Protein AF-A0A936Q4T9-F1 (afdb_monomer)

Mean predicted aligned error: 8.65 Å

Sequence (356 aa):
MAFFAVSALLYVNQVIFNAWMVLEHNADPAYLRQFVHSQHYFNLAPQHPPVAWLVAWAGDGEWMAPSFLRVQAVLELPWALTAYLMITALLHPPTARQIAAGPLGAFAAVSHTAVLCVVEVLLWNPWTEQDLALRVVGLVLTLPLLRWIGREPTAEAPPSAVQLVNFFVGLGAASALVLGGNLVALLYNLAWLDEVALILAAATLMLSLCLWVRSRPTPATDSALVTALHHVGARFTLTFAAPALAIRYGMTHSAAVTLAGIAAAVVILSALITGLSDAAAAQPPDRRGAFWVRAVLAVGLAAPAAVFDWLSPLGVPVGELPDAWLLVRLAQTLFAFSLGWGVGGVIRPFAPTPAK

Nearest PDB structures (foldseek):
  8xxv-assembly1_A  TM=1.230E-01  e=2.887E+00  Homo sapiens

Structure (mmCIF, N/CA/C/O backbone):
data_AF-A0A936Q4T9-F1
#
_entry.id   AF-A0A936Q4T9-F1
#
loop_
_atom_site.group_PDB
_atom_site.id
_atom_site.type_symbol
_atom_site.label_atom_id
_atom_site.label_alt_id
_atom_site.label_comp_id
_atom_site.label_asym_id
_atom_site.label_entity_id
_atom_site.label_seq_id
_atom_site.pdbx_PDB_ins_code
_atom_site.Cartn_x
_atom_site.Cartn_y
_atom_site.Cartn_z
_atom_site.occupancy
_atom_site.B_iso_or_equiv
_atom_site.auth_seq_id
_atom_site.auth_comp_id
_atom_site.auth_asym_id
_atom_site.auth_atom_id
_atom_site.pdbx_PDB_model_num
ATOM 1 N N . MET A 1 1 ? -7.876 -10.872 -1.244 1.00 86.19 1 MET A N 1
ATOM 2 C CA . MET A 1 1 ? -7.628 -11.344 -2.625 1.00 86.19 1 MET A CA 1
ATOM 3 C C . MET A 1 1 ? -7.166 -10.223 -3.548 1.00 86.19 1 MET A C 1
ATOM 5 O O . MET A 1 1 ? -6.093 -10.370 -4.111 1.00 86.19 1 MET A O 1
ATOM 9 N N . ALA A 1 2 ? -7.880 -9.093 -3.649 1.00 94.62 2 ALA A N 1
ATOM 10 C CA . ALA A 1 2 ? -7.493 -7.980 -4.534 1.00 94.62 2 ALA A CA 1
ATOM 11 C C . ALA A 1 2 ? -6.032 -7.503 -4.369 1.00 94.62 2 ALA A C 1
ATOM 13 O O . ALA A 1 2 ? -5.316 -7.424 -5.358 1.00 94.62 2 ALA A O 1
ATOM 14 N N . PHE A 1 3 ? -5.560 -7.283 -3.133 1.00 94.69 3 PHE A N 1
ATOM 15 C CA . PHE A 1 3 ? -4.168 -6.883 -2.863 1.00 94.69 3 PHE A CA 1
ATOM 16 C C . PHE A 1 3 ? -3.131 -7.844 -3.469 1.00 94.69 3 PHE A C 1
ATOM 18 O O . PHE A 1 3 ? -2.194 -7.414 -4.138 1.00 94.69 3 PHE A O 1
ATOM 25 N N . PHE A 1 4 ? -3.320 -9.153 -3.282 1.00 96.25 4 PHE A N 1
ATOM 26 C CA . PHE A 1 4 ? -2.422 -10.163 -3.844 1.00 96.25 4 PHE A CA 1
ATOM 27 C C . PHE A 1 4 ? -2.497 -10.220 -5.370 1.00 96.25 4 PHE A C 1
ATOM 29 O O . PHE A 1 4 ? -1.465 -10.372 -6.010 1.00 96.25 4 PHE A O 1
ATOM 36 N N . ALA A 1 5 ? -3.685 -10.043 -5.956 1.00 97.25 5 ALA A N 1
ATOM 37 C CA . ALA A 1 5 ? -3.844 -9.999 -7.407 1.00 97.25 5 ALA A CA 1
ATOM 38 C C . ALA A 1 5 ? -3.087 -8.812 -8.024 1.00 97.25 5 ALA A C 1
ATOM 40 O O . ALA A 1 5 ? -2.324 -8.999 -8.966 1.00 97.25 5 ALA A O 1
ATOM 41 N N . VAL A 1 6 ? -3.225 -7.608 -7.459 1.00 97.19 6 VAL A N 1
ATOM 42 C CA . VAL A 1 6 ? -2.482 -6.432 -7.944 1.00 97.19 6 VAL A CA 1
ATOM 43 C C . VAL A 1 6 ? -0.977 -6.588 -7.695 1.00 97.19 6 VAL A C 1
ATOM 45 O O . VAL A 1 6 ? -0.176 -6.240 -8.556 1.00 97.19 6 VAL A O 1
ATOM 48 N N . SER A 1 7 ? -0.577 -7.180 -6.564 1.00 96.75 7 SER A N 1
ATOM 49 C CA . SER A 1 7 ? 0.837 -7.472 -6.278 1.00 96.75 7 SER A CA 1
ATOM 50 C C . SER A 1 7 ? 1.434 -8.471 -7.277 1.00 96.75 7 SER A C 1
ATOM 52 O O . SER A 1 7 ? 2.572 -8.304 -7.706 1.00 96.75 7 SER A O 1
ATOM 54 N N . ALA A 1 8 ? 0.663 -9.477 -7.699 1.00 97.38 8 ALA A N 1
ATOM 55 C CA . ALA A 1 8 ? 1.071 -10.412 -8.743 1.00 97.38 8 ALA A CA 1
ATOM 56 C C . ALA A 1 8 ? 1.225 -9.713 -10.105 1.00 97.38 8 ALA A C 1
ATOM 58 O O . ALA A 1 8 ? 2.193 -9.979 -10.809 1.00 97.38 8 ALA A O 1
ATOM 59 N N . LEU A 1 9 ? 0.331 -8.780 -10.456 1.00 97.94 9 LEU A N 1
ATOM 60 C CA . LEU A 1 9 ? 0.470 -7.969 -11.674 1.00 97.94 9 LEU A CA 1
ATOM 61 C C . LEU A 1 9 ? 1.729 -7.090 -11.640 1.00 97.94 9 LEU A C 1
ATOM 63 O O . LEU A 1 9 ? 2.447 -7.019 -12.633 1.00 97.94 9 LEU A O 1
ATOM 67 N N . LEU A 1 10 ? 2.033 -6.473 -10.493 1.00 96.88 10 LEU A N 1
ATOM 68 C CA . LEU A 1 10 ? 3.276 -5.720 -10.299 1.00 96.88 10 LEU A CA 1
ATOM 69 C C . LEU A 1 10 ? 4.515 -6.617 -10.434 1.00 96.88 10 LEU A C 1
ATOM 71 O O . LEU A 1 10 ? 5.493 -6.216 -11.057 1.00 96.88 10 LEU A O 1
ATOM 75 N N . TYR A 1 11 ? 4.470 -7.841 -9.905 1.00 97.25 11 TYR A N 1
ATOM 76 C CA . TYR A 1 11 ? 5.554 -8.809 -10.072 1.00 97.25 11 TYR A CA 1
ATOM 77 C C . TYR A 1 11 ? 5.748 -9.226 -11.536 1.00 97.25 11 TYR A C 1
ATOM 79 O O . TYR A 1 11 ? 6.873 -9.242 -12.029 1.00 97.25 11 TYR A O 1
ATOM 87 N N . VAL A 1 12 ? 4.661 -9.507 -12.262 1.00 98.00 12 VAL A N 1
ATOM 88 C CA . VAL A 1 12 ? 4.726 -9.792 -13.705 1.00 98.00 12 VAL A CA 1
ATOM 89 C C . VAL A 1 12 ? 5.341 -8.609 -14.452 1.00 98.00 12 VAL A C 1
ATOM 91 O O . VAL A 1 12 ? 6.232 -8.813 -15.274 1.00 98.00 12 VAL A O 1
ATOM 94 N N . ASN A 1 13 ? 4.945 -7.377 -14.117 1.00 97.75 13 ASN A N 1
ATOM 95 C CA . ASN A 1 13 ? 5.563 -6.183 -14.685 1.00 97.75 13 ASN A CA 1
ATOM 96 C C . ASN A 1 13 ? 7.073 -6.123 -14.413 1.00 97.75 13 ASN A C 1
ATOM 98 O O . ASN A 1 13 ? 7.832 -5.802 -15.318 1.00 97.75 13 ASN A O 1
ATOM 102 N N . GLN A 1 14 ? 7.521 -6.480 -13.204 1.00 96.69 14 GLN A N 1
ATOM 103 C CA . GLN A 1 14 ? 8.949 -6.524 -12.875 1.00 96.69 14 GLN A CA 1
ATOM 104 C C . GLN A 1 14 ? 9.729 -7.527 -13.720 1.00 96.69 14 GLN A C 1
ATOM 106 O O . GLN A 1 14 ? 10.836 -7.220 -14.161 1.00 96.69 14 GLN A O 1
ATOM 111 N N . VAL A 1 15 ? 9.162 -8.708 -13.968 1.00 97.88 15 VAL A N 1
ATOM 112 C CA . VAL A 1 15 ? 9.788 -9.712 -14.839 1.00 97.88 15 VAL A CA 1
ATOM 113 C C . VAL A 1 15 ? 9.903 -9.184 -16.272 1.00 97.88 15 VAL A C 1
ATOM 115 O O . VAL A 1 15 ? 10.975 -9.292 -16.866 1.00 97.88 15 VAL A O 1
ATOM 118 N N . ILE A 1 16 ? 8.839 -8.566 -16.799 1.00 98.06 16 ILE A N 1
ATOM 119 C CA . ILE A 1 16 ? 8.830 -7.966 -18.145 1.00 98.06 16 ILE A CA 1
ATOM 120 C C . ILE A 1 16 ? 9.857 -6.831 -18.241 1.00 98.06 16 ILE A C 1
ATOM 122 O O . ILE A 1 16 ? 10.650 -6.804 -19.176 1.00 98.06 16 ILE A O 1
ATOM 126 N N . PHE A 1 17 ? 9.903 -5.946 -17.246 1.00 97.00 17 PHE A N 1
ATOM 127 C CA . PHE A 1 17 ? 10.862 -4.846 -17.189 1.00 97.00 17 PHE A CA 1
ATOM 128 C C . PHE A 1 17 ? 12.314 -5.330 -17.154 1.00 97.00 17 PHE A C 1
ATOM 130 O O . PHE A 1 17 ? 13.158 -4.814 -17.883 1.00 97.00 17 PHE A O 1
ATOM 137 N N . ASN A 1 18 ? 12.618 -6.346 -16.344 1.00 97.56 18 ASN A N 1
ATOM 138 C CA . ASN A 1 18 ? 13.968 -6.903 -16.292 1.00 97.56 18 ASN A CA 1
ATOM 139 C C . ASN A 1 18 ? 14.358 -7.552 -17.628 1.00 97.56 18 ASN A C 1
ATOM 141 O O . ASN A 1 18 ? 15.490 -7.378 -18.071 1.00 97.56 18 ASN A O 1
ATOM 145 N N . ALA A 1 19 ? 13.432 -8.253 -18.290 1.00 97.75 19 ALA A N 1
ATOM 146 C CA . ALA A 1 19 ? 13.679 -8.827 -19.612 1.00 97.75 19 ALA A CA 1
ATOM 147 C C . ALA A 1 19 ? 13.923 -7.741 -20.672 1.00 97.75 19 ALA A C 1
ATOM 149 O O . ALA A 1 19 ? 14.876 -7.847 -21.441 1.00 97.75 19 ALA A O 1
ATOM 150 N N . TRP A 1 20 ? 13.129 -6.667 -20.660 1.00 96.88 20 TRP A N 1
ATOM 151 C CA . TRP A 1 20 ? 13.331 -5.502 -21.524 1.00 96.88 20 TRP A CA 1
ATOM 152 C C . TRP A 1 20 ? 14.709 -4.866 -21.319 1.00 96.88 20 TRP A C 1
ATOM 154 O O . TRP A 1 20 ? 15.433 -4.643 -22.285 1.00 96.88 20 TRP A O 1
ATOM 164 N N . MET A 1 21 ? 15.121 -4.658 -20.064 1.00 96.25 21 MET A N 1
ATOM 165 C CA . MET A 1 21 ? 16.447 -4.121 -19.748 1.00 96.25 21 MET A CA 1
ATOM 166 C C . MET A 1 21 ? 17.582 -5.018 -20.246 1.00 96.25 21 MET A C 1
ATOM 168 O O . MET A 1 21 ? 18.614 -4.506 -20.674 1.00 96.25 21 MET A O 1
ATOM 172 N N . VAL A 1 22 ? 17.419 -6.344 -20.200 1.00 96.69 22 VAL A N 1
ATOM 173 C CA . VAL A 1 22 ? 18.401 -7.286 -20.760 1.00 96.69 22 VAL A CA 1
ATOM 174 C C . VAL A 1 22 ? 18.500 -7.134 -22.278 1.00 96.69 22 VAL A C 1
ATOM 176 O O . VAL A 1 22 ? 19.613 -7.037 -22.788 1.00 96.69 22 VAL A O 1
ATOM 179 N N . LEU A 1 23 ? 17.364 -7.096 -22.980 1.00 96.00 23 LEU A N 1
ATOM 180 C CA . LEU A 1 23 ? 17.310 -7.065 -24.446 1.00 96.00 23 LEU A CA 1
ATOM 181 C C . LEU A 1 23 ? 17.778 -5.725 -25.032 1.00 96.00 23 LEU A C 1
ATOM 183 O O . LEU A 1 23 ? 18.613 -5.716 -25.929 1.00 96.00 23 LEU A O 1
ATOM 187 N N . GLU A 1 24 ? 17.282 -4.606 -24.502 1.00 95.62 24 GLU A N 1
ATOM 188 C CA . GLU A 1 24 ? 17.510 -3.271 -25.077 1.00 95.62 24 GLU A CA 1
ATOM 189 C C . GLU A 1 24 ? 18.765 -2.590 -24.512 1.00 95.62 24 GLU A C 1
ATOM 191 O O . GLU A 1 24 ? 19.450 -1.818 -25.183 1.00 95.62 24 GLU A O 1
ATOM 196 N N . HIS A 1 25 ? 19.089 -2.875 -23.249 1.00 94.12 25 HIS A N 1
ATOM 197 C CA . HIS A 1 25 ? 20.092 -2.125 -22.493 1.00 94.12 25 HIS A CA 1
ATOM 198 C C . HIS A 1 25 ? 21.200 -3.006 -21.903 1.00 94.12 25 HIS A C 1
ATOM 200 O O . HIS A 1 25 ? 21.981 -2.526 -21.084 1.00 94.12 25 HIS A O 1
ATOM 206 N N . ASN A 1 26 ? 21.304 -4.281 -22.303 1.00 94.31 26 ASN A N 1
ATOM 207 C CA . ASN A 1 26 ? 22.300 -5.236 -21.790 1.00 94.31 26 ASN A CA 1
ATOM 208 C C . ASN A 1 26 ? 22.325 -5.331 -20.250 1.00 94.31 26 ASN A C 1
ATOM 210 O O . ASN A 1 26 ? 23.375 -5.540 -19.644 1.00 94.31 26 ASN A O 1
ATOM 214 N N . ALA A 1 27 ? 21.162 -5.154 -19.616 1.00 93.12 27 ALA A N 1
ATOM 215 C CA . ALA A 1 27 ? 20.983 -5.075 -18.168 1.00 93.12 27 ALA A CA 1
ATOM 216 C C . ALA A 1 27 ? 21.795 -3.958 -17.476 1.00 93.12 27 ALA A C 1
ATOM 218 O O . ALA A 1 27 ? 22.117 -4.082 -16.294 1.00 93.12 27 ALA A O 1
ATOM 219 N N . ASP A 1 28 ? 22.107 -2.859 -18.172 1.00 92.94 28 ASP A N 1
ATOM 220 C CA . ASP A 1 28 ? 22.756 -1.689 -17.577 1.00 92.94 28 ASP A CA 1
ATOM 221 C C . ASP A 1 28 ? 21.725 -0.653 -17.072 1.00 92.94 28 ASP A C 1
ATOM 223 O O . ASP A 1 28 ? 21.091 0.042 -17.872 1.00 92.94 28 ASP A O 1
ATOM 227 N N . PRO A 1 29 ? 21.562 -0.468 -15.744 1.00 90.62 29 PRO A N 1
ATOM 228 C CA . PRO A 1 29 ? 20.640 0.522 -15.193 1.00 90.62 29 PRO A CA 1
ATOM 229 C C . PRO A 1 29 ? 21.159 1.967 -15.300 1.00 90.62 29 PRO A C 1
ATOM 231 O O . PRO A 1 29 ? 20.447 2.894 -14.908 1.00 90.62 29 PRO A O 1
ATOM 234 N N . ALA A 1 30 ? 22.386 2.211 -15.784 1.00 89.44 30 ALA A N 1
ATOM 235 C CA . ALA A 1 30 ? 22.922 3.566 -15.959 1.00 89.44 30 ALA A CA 1
ATOM 236 C C . ALA A 1 30 ? 22.018 4.444 -16.836 1.00 89.44 30 ALA A C 1
ATOM 238 O O . ALA A 1 30 ? 21.808 5.610 -16.503 1.00 89.44 30 ALA A O 1
ATOM 239 N N . TYR A 1 31 ? 21.407 3.866 -17.876 1.00 84.88 31 TYR A N 1
ATOM 240 C CA . TYR A 1 31 ? 20.442 4.562 -18.730 1.00 84.88 31 TYR A CA 1
ATOM 241 C C . TYR A 1 31 ? 19.227 5.098 -17.952 1.00 84.88 31 TYR A C 1
ATOM 243 O O . TYR A 1 31 ? 18.728 6.174 -18.260 1.00 84.88 31 TYR A O 1
ATOM 251 N N . LEU A 1 32 ? 18.757 4.397 -16.918 1.00 85.94 32 LEU A N 1
ATOM 252 C CA . LEU A 1 32 ? 17.571 4.804 -16.152 1.00 85.94 32 LEU A CA 1
ATOM 253 C C . LEU A 1 32 ? 17.898 5.767 -15.010 1.00 85.94 32 LEU A C 1
ATOM 255 O O . LEU A 1 32 ? 17.089 6.627 -14.658 1.00 85.94 32 LEU A O 1
ATOM 259 N N . ARG A 1 33 ? 19.110 5.666 -14.454 1.00 84.00 33 ARG A N 1
ATOM 260 C CA . ARG A 1 33 ? 19.585 6.531 -13.360 1.00 84.00 33 ARG A CA 1
ATOM 261 C C . ARG A 1 33 ? 19.693 8.009 -13.745 1.00 84.00 33 ARG A C 1
ATOM 263 O O . ARG A 1 33 ? 19.744 8.858 -12.861 1.00 84.00 33 ARG A O 1
ATOM 270 N N . GLN A 1 34 ? 19.676 8.333 -15.038 1.00 84.94 34 GLN A N 1
ATOM 271 C CA . GLN A 1 34 ? 19.586 9.722 -15.496 1.00 84.94 34 GLN A CA 1
ATOM 272 C C . GLN A 1 34 ? 18.206 10.356 -15.238 1.00 84.94 34 GLN A C 1
ATOM 274 O O . GLN A 1 34 ? 18.113 11.577 -15.183 1.00 84.94 34 GLN A O 1
ATOM 279 N N . PHE A 1 35 ? 17.154 9.542 -15.067 1.00 81.50 35 PHE A N 1
ATOM 280 C CA . PHE A 1 35 ? 15.780 10.003 -14.828 1.00 81.50 35 PHE A CA 1
ATOM 281 C C . PHE A 1 35 ? 15.369 9.913 -13.356 1.00 81.50 35 PHE A C 1
ATOM 283 O O . PHE A 1 35 ? 14.539 10.690 -12.897 1.00 81.50 35 PHE A O 1
ATOM 290 N N . VAL A 1 36 ? 15.956 8.980 -12.599 1.00 78.44 36 VAL A N 1
ATOM 291 C CA . VAL A 1 36 ? 15.688 8.810 -11.165 1.00 78.44 36 VAL A CA 1
ATOM 292 C C . VAL A 1 36 ? 17.006 8.915 -10.405 1.00 78.44 36 VAL A C 1
ATOM 294 O O . VAL A 1 36 ? 17.802 7.978 -10.387 1.00 78.44 36 VAL A O 1
ATOM 297 N N . HIS A 1 37 ? 17.238 10.055 -9.750 1.00 68.69 37 HIS A N 1
ATOM 298 C CA . HIS A 1 37 ? 18.500 10.393 -9.071 1.00 68.69 37 HIS A CA 1
ATOM 299 C C . HIS A 1 37 ? 18.772 9.619 -7.761 1.00 68.69 37 HIS A C 1
ATOM 301 O O . HIS A 1 37 ? 19.534 10.080 -6.913 1.00 68.69 37 HIS A O 1
ATOM 307 N N . SER A 1 38 ? 18.173 8.442 -7.569 1.00 73.44 38 SER A N 1
ATOM 308 C CA . SER A 1 38 ? 18.355 7.621 -6.369 1.00 73.44 38 SER A CA 1
ATOM 309 C C . SER A 1 38 ? 19.184 6.376 -6.666 1.00 73.44 38 SER A C 1
ATOM 311 O O . SER A 1 38 ? 18.919 5.638 -7.612 1.00 73.44 38 SER A O 1
ATOM 313 N N . GLN A 1 39 ? 20.169 6.105 -5.807 1.00 73.75 39 GLN A N 1
ATOM 314 C CA . GLN A 1 39 ? 21.011 4.907 -5.891 1.00 73.75 39 GLN A CA 1
ATOM 315 C C . GLN A 1 39 ? 20.266 3.617 -5.510 1.00 73.75 39 GLN A C 1
ATOM 317 O O . GLN A 1 39 ? 20.805 2.527 -5.675 1.00 73.75 39 GLN A O 1
ATOM 322 N N . HIS A 1 40 ? 19.040 3.731 -4.995 1.00 81.06 40 HIS A N 1
ATOM 323 C CA . HIS A 1 40 ? 18.256 2.607 -4.480 1.00 81.06 40 HIS A CA 1
ATOM 324 C C . HIS A 1 40 ? 17.223 2.060 -5.473 1.00 81.06 40 HIS A C 1
ATOM 326 O O . HIS A 1 40 ? 16.394 1.243 -5.080 1.00 81.06 40 HIS A O 1
ATOM 332 N N . TYR A 1 41 ? 17.241 2.518 -6.725 1.00 84.38 41 TYR A N 1
ATOM 333 C CA . TYR A 1 41 ? 16.361 2.033 -7.788 1.00 84.38 41 TYR A CA 1
ATOM 334 C C . TYR A 1 41 ? 17.122 1.118 -8.752 1.00 84.38 41 TYR A C 1
ATOM 336 O O . TYR A 1 41 ? 18.330 1.272 -8.944 1.00 84.38 41 TYR A O 1
ATOM 344 N N . PHE A 1 42 ? 16.384 0.232 -9.422 1.00 91.44 42 PHE A N 1
ATOM 345 C CA . PHE A 1 42 ? 16.867 -0.578 -10.547 1.00 91.44 42 PHE A CA 1
ATOM 346 C C . PHE A 1 42 ? 17.945 -1.614 -10.198 1.00 91.44 42 PHE A C 1
ATOM 348 O O . PHE A 1 42 ? 18.900 -1.804 -10.953 1.00 91.44 42 PHE A O 1
ATOM 355 N N . ASN A 1 43 ? 17.796 -2.329 -9.081 1.00 93.12 43 ASN A N 1
ATOM 356 C CA . ASN A 1 43 ? 18.585 -3.534 -8.821 1.00 93.12 43 ASN A CA 1
ATOM 357 C C . ASN A 1 43 ? 18.041 -4.714 -9.651 1.00 93.12 43 ASN A C 1
ATOM 359 O O . ASN A 1 43 ? 17.137 -5.439 -9.219 1.00 93.12 43 ASN A O 1
ATOM 363 N N . LEU A 1 44 ? 18.561 -4.852 -10.872 1.00 95.56 44 LEU A N 1
ATOM 364 C CA . LEU A 1 44 ? 18.102 -5.815 -11.875 1.00 95.56 44 LEU A CA 1
ATOM 365 C C . LEU A 1 44 ? 18.523 -7.254 -11.545 1.00 95.56 44 LEU A C 1
ATOM 367 O O . LEU A 1 44 ? 19.619 -7.493 -11.045 1.00 95.56 44 LEU A O 1
ATOM 371 N N . ALA A 1 45 ? 17.685 -8.223 -11.914 1.00 96.56 45 ALA A N 1
ATOM 372 C CA . ALA A 1 45 ? 17.924 -9.657 -11.749 1.00 96.56 45 ALA A CA 1
ATOM 373 C C . ALA A 1 45 ? 17.915 -10.390 -13.106 1.00 96.56 45 ALA A C 1
ATOM 375 O O . ALA A 1 45 ? 17.000 -11.171 -13.384 1.00 96.56 45 ALA A O 1
ATOM 376 N N . PRO A 1 46 ? 18.919 -10.172 -13.976 1.00 95.44 46 PRO A N 1
ATOM 377 C CA . PRO A 1 46 ? 18.913 -10.706 -15.343 1.00 95.44 46 PRO A CA 1
ATOM 378 C C . PRO A 1 46 ? 18.923 -12.242 -15.398 1.00 95.44 46 PRO A C 1
ATOM 380 O O . PRO A 1 46 ? 18.441 -12.833 -16.358 1.00 95.44 46 PRO A O 1
ATOM 383 N N . GLN A 1 47 ? 19.450 -12.895 -14.359 1.00 96.00 47 GLN A N 1
ATOM 384 C CA . GLN A 1 47 ? 19.532 -14.357 -14.261 1.00 96.00 47 GLN A CA 1
ATOM 385 C C . GLN A 1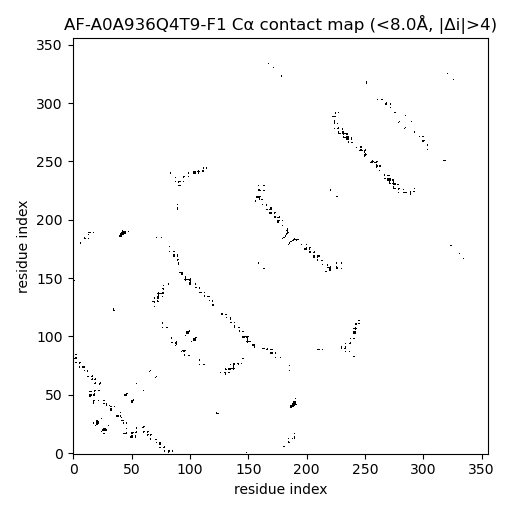 47 ? 18.314 -14.989 -13.568 1.00 96.00 47 GLN A C 1
ATOM 387 O O . GLN A 1 47 ? 18.243 -16.211 -13.448 1.00 96.00 47 GLN A O 1
ATOM 392 N N . HIS A 1 48 ? 17.352 -14.185 -13.101 1.00 96.81 48 HIS A N 1
ATOM 393 C CA . HIS A 1 48 ? 16.166 -14.699 -12.423 1.00 96.81 48 HIS A CA 1
ATOM 394 C C . HIS A 1 48 ? 15.361 -15.597 -13.390 1.00 96.81 48 HIS A C 1
ATOM 396 O O . HIS A 1 48 ? 15.105 -15.168 -14.518 1.00 96.81 48 HIS A O 1
ATOM 402 N N . PRO A 1 49 ? 14.928 -16.822 -13.018 1.00 97.12 49 PRO A N 1
ATOM 403 C CA . PRO A 1 49 ? 14.501 -17.810 -14.017 1.00 97.12 49 PRO A CA 1
ATOM 404 C C . PRO A 1 49 ? 13.329 -17.366 -14.922 1.00 97.12 49 PRO A C 1
ATOM 406 O O . PRO A 1 49 ? 13.444 -17.512 -16.138 1.00 97.12 49 PRO A O 1
ATOM 409 N N . PRO A 1 50 ? 12.248 -16.743 -14.403 1.00 97.69 50 PRO A N 1
ATOM 410 C CA . PRO A 1 50 ? 11.240 -16.076 -15.233 1.00 97.69 50 PRO A CA 1
ATOM 411 C C . PRO A 1 50 ? 11.766 -15.018 -16.212 1.00 97.69 50 PRO A C 1
ATOM 413 O O . PRO A 1 50 ? 11.232 -14.908 -17.311 1.00 97.69 50 PRO A O 1
ATOM 416 N N . VAL A 1 51 ? 12.794 -14.249 -15.837 1.00 97.81 51 VAL A N 1
ATOM 417 C CA . VAL A 1 51 ? 13.403 -13.228 -16.706 1.00 97.81 51 VAL A CA 1
ATOM 418 C C . VAL A 1 51 ? 14.163 -13.913 -17.833 1.00 97.81 51 VAL A C 1
ATOM 420 O O . VAL A 1 51 ? 13.898 -13.634 -18.997 1.00 97.81 51 VAL A O 1
ATOM 423 N N . ALA A 1 52 ? 15.039 -14.865 -17.503 1.00 97.31 52 ALA A N 1
ATOM 424 C CA . ALA A 1 52 ? 15.811 -15.621 -18.488 1.00 97.31 52 ALA A CA 1
ATOM 425 C C . ALA A 1 52 ? 14.909 -16.378 -19.481 1.00 97.31 52 ALA A C 1
ATOM 427 O O . ALA A 1 52 ? 15.165 -16.372 -20.685 1.00 97.31 52 ALA A O 1
ATOM 428 N N . TRP A 1 53 ? 13.824 -16.985 -18.988 1.00 97.56 53 TRP A N 1
ATOM 429 C CA . TRP A 1 53 ? 12.814 -17.627 -19.830 1.00 97.56 53 TRP A CA 1
ATOM 430 C C . TRP A 1 53 ? 12.150 -16.635 -20.791 1.00 97.56 53 TRP A C 1
ATOM 432 O O . TRP A 1 53 ? 12.030 -16.920 -21.981 1.00 97.56 53 TRP A O 1
ATOM 442 N N . LEU A 1 54 ? 11.746 -15.464 -20.289 1.00 97.56 54 LEU A N 1
ATOM 443 C CA . LEU A 1 54 ? 11.076 -14.452 -21.096 1.00 97.56 54 LEU A CA 1
ATOM 444 C C . LEU A 1 54 ? 12.017 -13.858 -22.155 1.00 97.56 54 LEU A C 1
ATOM 446 O O . LEU A 1 54 ? 11.617 -13.741 -23.309 1.00 97.56 54 LEU A O 1
ATOM 450 N N . VAL A 1 55 ? 13.272 -13.565 -21.798 1.00 97.38 55 VAL A N 1
ATOM 451 C CA . VAL A 1 55 ? 14.320 -13.100 -22.728 1.00 97.38 55 VAL A CA 1
ATOM 452 C C . VAL A 1 55 ? 14.518 -14.087 -23.880 1.00 97.38 55 VAL A C 1
ATOM 454 O O . VAL A 1 55 ? 14.590 -13.674 -25.033 1.00 97.38 55 VAL A O 1
ATOM 457 N N . ALA A 1 56 ? 14.542 -15.394 -23.597 1.00 96.75 56 ALA A N 1
ATOM 458 C CA . ALA A 1 56 ? 14.707 -16.422 -24.627 1.00 96.75 56 ALA A CA 1
ATOM 459 C C . ALA A 1 56 ? 13.522 -16.514 -25.610 1.00 96.75 56 ALA A C 1
ATOM 461 O O . ALA A 1 56 ? 13.676 -17.040 -26.711 1.00 96.75 56 ALA A O 1
ATOM 462 N N . TRP A 1 57 ? 12.341 -16.033 -25.217 1.00 96.06 57 TRP A N 1
ATOM 463 C CA . TRP A 1 57 ? 11.111 -16.119 -26.007 1.00 96.06 57 TRP A CA 1
ATOM 464 C C . TRP A 1 57 ? 10.754 -14.816 -26.739 1.00 96.06 57 TRP A C 1
ATOM 466 O O . TRP A 1 57 ? 10.120 -14.848 -27.790 1.00 96.06 57 TRP A O 1
ATOM 476 N N . ALA A 1 58 ? 11.144 -13.670 -26.186 1.00 92.81 58 ALA A N 1
ATOM 477 C CA . ALA A 1 58 ? 10.560 -12.365 -26.485 1.00 92.81 58 ALA A CA 1
ATOM 478 C C . ALA A 1 58 ? 10.936 -11.709 -27.821 1.00 92.81 58 ALA A C 1
ATOM 480 O O . ALA A 1 58 ? 10.317 -10.702 -28.173 1.00 92.81 58 ALA A O 1
ATOM 481 N N . GLY A 1 59 ? 11.913 -12.250 -28.554 1.00 90.94 59 GLY A N 1
ATOM 482 C CA . GLY A 1 59 ? 12.384 -11.655 -29.806 1.00 90.94 59 GLY A CA 1
ATOM 483 C C . GLY A 1 59 ? 13.119 -10.331 -29.578 1.00 90.94 59 GLY A C 1
ATOM 484 O O . GLY A 1 59 ? 14.110 -10.306 -28.854 1.00 90.94 59 GLY A O 1
ATOM 485 N N . ASP A 1 60 ? 12.645 -9.255 -30.214 1.00 88.56 60 ASP A N 1
ATOM 486 C CA . ASP A 1 60 ? 13.230 -7.903 -30.149 1.00 88.56 60 ASP A CA 1
ATOM 487 C C . ASP A 1 60 ? 12.875 -7.125 -28.868 1.00 88.56 60 ASP A C 1
ATOM 489 O O . ASP A 1 60 ? 13.572 -6.187 -28.503 1.00 88.56 60 ASP A O 1
ATOM 493 N N . GLY A 1 61 ? 11.820 -7.523 -28.151 1.00 88.50 61 GLY A N 1
ATOM 494 C CA . GLY A 1 61 ? 11.458 -6.952 -26.853 1.00 88.50 61 GLY A CA 1
ATOM 495 C C . GLY A 1 61 ? 10.871 -5.535 -26.884 1.00 88.50 61 GLY A C 1
ATOM 496 O O . GLY A 1 61 ? 10.554 -5.013 -25.814 1.00 88.50 61 GLY A O 1
ATOM 497 N N . GLU A 1 62 ? 10.647 -4.915 -28.050 1.00 90.38 62 GLU A N 1
ATOM 498 C CA . GLU A 1 62 ? 10.154 -3.524 -28.134 1.00 90.38 62 GLU A CA 1
ATOM 499 C C . GLU A 1 62 ? 8.798 -3.338 -27.431 1.00 90.38 62 GLU A C 1
ATOM 501 O O . GLU A 1 62 ? 8.551 -2.346 -26.738 1.00 90.38 62 GLU A O 1
ATOM 506 N N . TRP A 1 63 ? 7.921 -4.341 -27.539 1.00 93.62 63 TRP A N 1
ATOM 507 C CA . TRP A 1 63 ? 6.599 -4.349 -26.906 1.00 93.62 63 TRP A CA 1
ATOM 508 C C . TRP A 1 63 ? 6.653 -4.302 -25.371 1.00 93.62 63 TRP A C 1
ATOM 510 O O . TRP A 1 63 ? 5.644 -3.998 -24.732 1.00 93.62 63 TRP A O 1
ATOM 520 N N . MET A 1 64 ? 7.810 -4.592 -24.769 1.00 96.00 64 MET A N 1
ATOM 521 C CA . MET A 1 64 ? 8.009 -4.580 -23.323 1.00 96.00 64 MET A CA 1
ATOM 522 C C . MET A 1 64 ? 8.348 -3.200 -22.767 1.00 96.00 64 MET A C 1
ATOM 524 O O . MET A 1 64 ? 8.229 -3.011 -21.558 1.00 96.00 64 MET A O 1
ATOM 528 N N . ALA A 1 65 ? 8.725 -2.226 -23.600 1.00 92.56 65 ALA A N 1
ATOM 529 C CA . ALA A 1 65 ? 9.111 -0.887 -23.149 1.00 92.56 65 ALA A CA 1
ATOM 530 C C . ALA A 1 65 ? 8.085 -0.210 -22.206 1.00 92.56 65 ALA A C 1
ATOM 532 O O . ALA A 1 65 ? 8.496 0.457 -21.258 1.00 92.56 65 ALA A O 1
ATOM 533 N N . PRO A 1 66 ? 6.752 -0.387 -22.361 1.00 94.31 66 PRO A N 1
ATOM 534 C CA . PRO A 1 66 ? 5.778 0.140 -21.402 1.00 94.31 66 PRO A CA 1
ATOM 535 C C . PRO A 1 66 ? 5.852 -0.447 -19.985 1.00 94.31 66 PRO A C 1
ATOM 537 O O . PRO A 1 66 ? 5.226 0.091 -19.076 1.00 94.31 66 PRO A O 1
ATOM 540 N N . SER A 1 67 ? 6.588 -1.533 -19.757 1.00 93.81 67 SER A N 1
ATOM 541 C CA . SER A 1 67 ? 6.786 -2.064 -18.403 1.00 93.81 67 SER A CA 1
ATOM 542 C C . SER A 1 67 ? 7.591 -1.122 -17.503 1.00 93.81 67 SER A C 1
ATOM 544 O O . SER A 1 67 ? 7.445 -1.170 -16.279 1.00 93.81 67 SER A O 1
ATOM 546 N N . PHE A 1 68 ? 8.390 -0.231 -18.099 1.00 91.56 68 PHE A N 1
ATOM 547 C CA . PHE A 1 68 ? 9.088 0.824 -17.384 1.00 91.56 68 PHE A CA 1
ATOM 548 C C . PHE A 1 68 ? 8.164 2.025 -17.141 1.00 91.56 68 PHE A C 1
ATOM 550 O O . PHE A 1 68 ? 7.671 2.636 -18.087 1.00 91.56 68 PHE A O 1
ATOM 557 N N . LEU A 1 69 ? 7.943 2.344 -15.862 1.00 87.75 69 LEU A N 1
ATOM 558 C CA . LEU A 1 69 ? 7.128 3.437 -15.298 1.00 87.75 69 LEU A CA 1
ATOM 559 C C . LEU A 1 69 ? 5.628 3.401 -15.633 1.00 87.75 69 LEU A C 1
ATOM 561 O O . LEU A 1 69 ? 4.810 3.514 -14.721 1.00 87.75 69 LEU A O 1
ATOM 565 N N . ARG A 1 70 ? 5.241 3.116 -16.877 1.00 92.19 70 ARG A N 1
ATOM 566 C CA . ARG A 1 70 ? 3.859 3.243 -17.363 1.00 92.19 70 ARG A CA 1
ATOM 567 C C . ARG A 1 70 ? 2.896 2.242 -16.729 1.00 92.19 70 ARG A C 1
ATOM 569 O O . ARG A 1 70 ? 1.860 2.622 -16.185 1.00 92.19 70 ARG A O 1
ATOM 576 N N . VAL A 1 71 ? 3.217 0.945 -16.756 1.00 94.06 71 VAL A N 1
ATOM 577 C CA . VAL A 1 71 ? 2.364 -0.078 -16.112 1.00 94.06 71 VAL A CA 1
ATOM 578 C C . VAL A 1 71 ? 2.284 0.153 -14.600 1.00 94.06 71 VAL A C 1
ATOM 580 O O . VAL A 1 71 ? 1.211 0.028 -14.005 1.00 94.06 71 VAL A O 1
ATOM 583 N N . GLN A 1 72 ? 3.393 0.550 -13.972 1.00 92.44 72 GLN A N 1
ATOM 584 C CA . GLN A 1 72 ? 3.405 0.889 -12.552 1.00 92.44 72 GLN A CA 1
ATOM 585 C C . GLN A 1 72 ? 2.523 2.106 -12.243 1.00 92.44 72 GLN A C 1
ATOM 587 O O . GLN A 1 72 ? 1.773 2.054 -11.269 1.00 92.44 72 GLN A O 1
ATOM 592 N N . ALA A 1 73 ? 2.532 3.145 -13.082 1.00 92.94 73 ALA A N 1
ATOM 593 C CA . ALA A 1 73 ? 1.695 4.334 -12.921 1.00 92.94 73 ALA A CA 1
ATOM 594 C C . ALA A 1 73 ? 0.192 3.992 -12.864 1.00 92.94 73 ALA A C 1
ATOM 596 O O . ALA A 1 73 ? -0.561 4.623 -12.119 1.00 92.94 73 ALA A O 1
ATOM 597 N N . VAL A 1 74 ? -0.240 2.946 -13.583 1.00 96.88 74 VAL A N 1
ATOM 598 C CA . VAL A 1 74 ? -1.617 2.422 -13.523 1.00 96.88 74 VAL A CA 1
ATOM 599 C C . VAL A 1 74 ? -1.868 1.597 -12.255 1.00 96.88 74 VAL A C 1
ATOM 601 O O . VAL A 1 74 ? -2.934 1.709 -11.645 1.00 96.88 74 VAL A O 1
ATOM 604 N N . LEU A 1 75 ? -0.920 0.737 -11.867 1.00 97.31 75 LEU A N 1
ATOM 605 C CA . LEU A 1 75 ? -1.111 -0.278 -10.821 1.00 97.31 75 LEU A CA 1
ATOM 606 C C . LEU A 1 75 ? -0.813 0.205 -9.393 1.00 97.31 75 LEU A C 1
ATOM 608 O O . LEU A 1 75 ? -1.287 -0.406 -8.433 1.00 97.31 75 LEU A O 1
ATOM 612 N N . GLU A 1 76 ? -0.068 1.294 -9.227 1.00 95.31 76 GLU A N 1
ATOM 613 C CA . GLU A 1 76 ? 0.346 1.803 -7.916 1.00 95.31 76 GLU A CA 1
ATOM 614 C C . GLU A 1 76 ? -0.849 2.211 -7.040 1.00 95.31 76 GLU A C 1
ATOM 616 O O . GLU A 1 76 ? -0.933 1.826 -5.871 1.00 95.31 76 GLU A O 1
ATOM 621 N N . LEU A 1 77 ? -1.821 2.930 -7.611 1.00 96.00 77 LEU A N 1
ATOM 622 C CA . LEU A 1 77 ? -3.027 3.350 -6.896 1.00 96.00 77 LEU A CA 1
ATOM 623 C C . LEU A 1 77 ? -3.894 2.169 -6.412 1.00 96.00 77 LEU A C 1
ATOM 625 O O . LEU A 1 77 ? -4.198 2.121 -5.212 1.00 96.00 77 LEU A O 1
ATOM 629 N N . PRO A 1 78 ? -4.309 1.210 -7.270 1.00 97.75 78 PRO A N 1
ATOM 630 C CA . PRO A 1 78 ? -5.095 0.075 -6.801 1.00 97.75 78 PRO A CA 1
ATOM 631 C C . PRO A 1 78 ? -4.304 -0.786 -5.813 1.00 97.75 78 PRO A C 1
ATOM 633 O O . PRO A 1 78 ? -4.895 -1.315 -4.871 1.00 97.75 78 PRO A O 1
ATOM 636 N N . TRP A 1 79 ? -2.980 -0.892 -5.953 1.00 97.00 79 TRP A N 1
ATOM 637 C CA . TRP A 1 79 ? -2.146 -1.598 -4.983 1.00 97.00 79 TRP A CA 1
ATOM 638 C C . TRP A 1 79 ? -2.186 -0.929 -3.603 1.00 97.00 79 TRP A C 1
ATOM 640 O O . TRP A 1 79 ? -2.519 -1.582 -2.612 1.00 97.00 79 TRP A O 1
ATOM 650 N N . ALA A 1 80 ? -1.950 0.385 -3.541 1.00 95.69 80 ALA A N 1
ATOM 651 C CA . ALA A 1 80 ? -1.949 1.141 -2.292 1.00 95.69 80 ALA A CA 1
ATOM 652 C C . ALA A 1 80 ? -3.312 1.094 -1.580 1.00 95.69 80 ALA A C 1
ATOM 654 O O . ALA A 1 80 ? -3.387 0.797 -0.385 1.00 95.69 80 ALA A O 1
ATOM 655 N N . LEU A 1 81 ? -4.412 1.322 -2.307 1.00 96.12 81 LEU A N 1
ATOM 656 C CA . LEU A 1 81 ? -5.747 1.327 -1.701 1.00 96.12 81 LEU A CA 1
ATOM 657 C C . LEU A 1 81 ? -6.224 -0.073 -1.307 1.00 96.12 81 LEU A C 1
ATOM 659 O O . LEU A 1 81 ? -6.873 -0.226 -0.272 1.00 96.12 81 LEU A O 1
ATOM 663 N N . THR A 1 82 ? -5.889 -1.117 -2.068 1.00 97.38 82 THR A N 1
ATOM 664 C CA . THR A 1 82 ? -6.232 -2.490 -1.659 1.00 97.38 82 THR A CA 1
ATOM 665 C C . THR A 1 82 ? -5.419 -2.952 -0.451 1.00 97.38 82 THR A C 1
ATOM 667 O O . THR A 1 82 ? -5.972 -3.651 0.400 1.00 97.38 82 THR A O 1
ATOM 670 N N . ALA A 1 83 ? -4.160 -2.520 -0.313 1.00 95.00 83 ALA A N 1
ATOM 671 C CA . ALA A 1 83 ? -3.370 -2.729 0.901 1.00 95.00 83 ALA A CA 1
ATOM 672 C C . ALA A 1 83 ? -4.008 -2.031 2.112 1.00 95.00 83 ALA A C 1
ATOM 674 O O . ALA A 1 83 ? -4.197 -2.643 3.167 1.00 95.00 83 ALA A O 1
ATOM 675 N N . TYR A 1 84 ? -4.418 -0.773 1.937 1.00 95.19 84 TYR A N 1
ATOM 676 C CA . TYR A 1 84 ? -5.093 0.009 2.969 1.00 95.19 84 TYR A CA 1
ATOM 677 C C . TYR A 1 84 ? -6.399 -0.642 3.440 1.00 95.19 84 TYR A C 1
ATOM 679 O O . TYR A 1 84 ? -6.640 -0.807 4.640 1.00 95.19 84 TYR A O 1
ATOM 687 N N . LEU A 1 85 ? -7.243 -1.058 2.492 1.00 96.25 85 LEU A N 1
ATOM 688 C CA . LEU A 1 85 ? -8.503 -1.738 2.784 1.00 96.25 85 LEU A CA 1
ATOM 689 C C . LEU A 1 85 ? -8.286 -3.092 3.455 1.00 96.25 85 LEU A C 1
ATOM 691 O O . LEU A 1 85 ? -9.051 -3.449 4.345 1.00 96.25 85 LEU A O 1
ATOM 695 N N . MET A 1 86 ? -7.247 -3.834 3.069 1.00 95.56 86 MET A N 1
ATOM 696 C CA . MET A 1 86 ? -6.886 -5.096 3.713 1.00 95.56 86 MET A CA 1
ATOM 697 C C . MET A 1 86 ? -6.539 -4.888 5.191 1.00 95.56 86 MET A C 1
ATOM 699 O O . MET A 1 86 ? -7.086 -5.590 6.040 1.00 95.56 86 MET A O 1
ATOM 703 N N . ILE A 1 87 ? -5.693 -3.900 5.505 1.00 93.12 87 ILE A N 1
ATOM 704 C CA . ILE A 1 87 ? -5.336 -3.544 6.888 1.00 93.12 87 ILE A CA 1
ATOM 705 C C . ILE A 1 87 ? -6.575 -3.093 7.664 1.00 93.12 87 ILE A C 1
ATOM 707 O O . ILE A 1 87 ? -6.833 -3.571 8.767 1.00 93.12 87 ILE A O 1
ATOM 711 N N . THR A 1 88 ? -7.387 -2.223 7.065 1.00 94.81 88 THR A N 1
ATOM 712 C CA . THR A 1 88 ? -8.621 -1.740 7.691 1.00 94.81 88 THR A CA 1
ATOM 713 C C . THR A 1 88 ? -9.590 -2.889 7.960 1.00 94.81 88 THR A C 1
ATOM 715 O O . THR A 1 88 ? -10.200 -2.943 9.020 1.00 94.81 88 THR A O 1
ATOM 718 N N . ALA A 1 89 ? -9.706 -3.853 7.043 1.00 94.31 89 ALA A N 1
ATOM 719 C CA . ALA A 1 89 ? -10.589 -4.999 7.201 1.00 94.31 89 ALA A CA 1
ATOM 720 C C . ALA A 1 89 ? -10.095 -5.987 8.267 1.00 94.31 89 ALA A C 1
ATOM 722 O O . ALA A 1 89 ? -10.909 -6.726 8.818 1.00 94.31 89 ALA A O 1
ATOM 723 N N . LEU A 1 90 ? -8.789 -6.053 8.551 1.00 92.50 90 LEU A N 1
ATOM 724 C CA . LEU A 1 90 ? -8.275 -6.846 9.673 1.00 92.50 90 LEU A CA 1
ATOM 725 C C . LEU A 1 90 ? -8.755 -6.294 11.017 1.00 92.50 90 LEU A C 1
ATOM 727 O O . LEU A 1 90 ? -9.031 -7.083 11.912 1.00 92.50 90 LEU A O 1
ATOM 731 N N . LEU A 1 91 ? -8.869 -4.968 11.136 1.00 93.62 91 LEU A N 1
ATOM 732 C CA . LEU A 1 91 ? -9.369 -4.311 12.340 1.00 93.62 91 LEU A CA 1
ATOM 733 C C . LEU A 1 91 ? -10.896 -4.282 12.390 1.00 93.62 91 LEU A C 1
ATOM 735 O O . LEU A 1 91 ? -11.498 -4.759 13.343 1.00 93.62 91 LEU A O 1
ATOM 739 N N . HIS A 1 92 ? -11.508 -3.683 11.368 1.00 94.31 92 HIS A N 1
ATOM 740 C CA . HIS A 1 92 ? -12.928 -3.369 11.329 1.00 94.31 92 HIS A CA 1
ATOM 741 C C . HIS A 1 92 ? -13.483 -3.504 9.896 1.00 94.31 92 HIS A C 1
ATOM 743 O O . HIS A 1 92 ? -13.491 -2.536 9.121 1.00 94.31 92 HIS A O 1
ATOM 749 N N . PRO A 1 93 ? -13.969 -4.703 9.510 1.00 94.06 93 PRO A N 1
ATOM 750 C CA . PRO A 1 93 ? -14.540 -4.960 8.187 1.00 94.06 93 PRO A CA 1
ATOM 751 C C . PRO A 1 93 ? -15.639 -3.975 7.746 1.00 94.06 93 PRO A C 1
ATOM 753 O O . PRO A 1 93 ? -15.623 -3.587 6.573 1.00 94.06 93 PRO A O 1
ATOM 756 N N . PRO A 1 94 ? -16.562 -3.517 8.622 1.00 94.75 94 PRO A N 1
ATOM 757 C CA . PRO A 1 94 ? -17.557 -2.518 8.234 1.00 94.75 94 PRO A CA 1
ATOM 758 C C . PRO A 1 94 ? -16.930 -1.187 7.800 1.00 94.75 94 PRO A C 1
ATOM 760 O O . PRO A 1 94 ? -17.360 -0.619 6.798 1.00 94.75 94 PRO A O 1
ATOM 763 N N . THR A 1 95 ? -15.867 -0.721 8.472 1.00 95.25 95 THR A N 1
ATOM 764 C CA . THR A 1 95 ? -15.157 0.506 8.064 1.00 95.25 95 THR A CA 1
ATOM 765 C C . THR A 1 95 ? -14.466 0.322 6.720 1.00 95.25 95 THR A C 1
ATOM 767 O O . THR A 1 95 ? -14.589 1.181 5.851 1.00 95.25 95 THR A O 1
ATOM 770 N N . ALA A 1 96 ? -13.791 -0.810 6.498 1.00 95.69 96 ALA A N 1
ATOM 771 C CA . ALA A 1 96 ? -13.171 -1.090 5.201 1.00 95.69 96 ALA A CA 1
ATOM 772 C C . ALA A 1 96 ? -14.210 -1.061 4.072 1.00 95.69 96 ALA A C 1
ATOM 774 O O . ALA A 1 96 ? -13.985 -0.456 3.026 1.00 95.69 96 ALA A O 1
ATOM 775 N N . ARG A 1 97 ? -15.388 -1.647 4.308 1.00 95.44 97 ARG A N 1
ATOM 776 C CA . ARG A 1 97 ? -16.506 -1.619 3.364 1.00 95.44 97 ARG A CA 1
ATOM 777 C C . ARG A 1 97 ? -17.038 -0.205 3.136 1.00 95.44 97 ARG A C 1
ATOM 779 O O . ARG A 1 97 ? -17.277 0.169 1.991 1.00 95.44 97 ARG A O 1
ATOM 786 N N . GLN A 1 98 ? -17.204 0.578 4.201 1.00 95.19 98 GLN A N 1
ATOM 787 C CA . GLN A 1 98 ? -17.646 1.970 4.119 1.00 95.19 98 GLN A CA 1
ATOM 788 C C . GLN A 1 98 ? -16.680 2.813 3.284 1.00 95.19 98 GLN A C 1
ATOM 790 O O . GLN A 1 98 ? -17.126 3.609 2.460 1.00 95.19 98 GLN A O 1
ATOM 795 N N . ILE A 1 99 ? -15.371 2.622 3.458 1.00 96.38 99 ILE A N 1
ATOM 796 C CA . ILE A 1 99 ? -14.360 3.281 2.632 1.00 96.38 99 ILE A CA 1
ATOM 797 C C . ILE A 1 99 ? -14.495 2.792 1.188 1.00 96.38 99 ILE A C 1
ATOM 799 O O . ILE A 1 99 ? -14.670 3.609 0.295 1.00 96.38 99 ILE A O 1
ATOM 803 N N . ALA A 1 100 ? -14.490 1.479 0.951 1.00 97.19 100 ALA A N 1
ATOM 804 C CA . ALA A 1 100 ? -14.484 0.894 -0.390 1.00 97.19 100 ALA A CA 1
ATOM 805 C C . ALA A 1 100 ? -15.732 1.240 -1.233 1.00 97.19 100 ALA A C 1
ATOM 807 O O . ALA A 1 100 ? -15.620 1.547 -2.418 1.00 97.19 100 ALA A O 1
ATOM 808 N N . ALA A 1 101 ? -16.926 1.199 -0.635 1.00 93.94 101 ALA A N 1
ATOM 809 C CA . ALA A 1 101 ? -18.191 1.453 -1.328 1.00 93.94 101 ALA A CA 1
ATOM 810 C C . ALA A 1 101 ? -18.665 2.914 -1.247 1.00 93.94 101 ALA A C 1
ATOM 812 O O . ALA A 1 101 ? -19.530 3.318 -2.027 1.00 93.94 101 ALA A O 1
ATOM 813 N N . GLY A 1 102 ? -18.156 3.689 -0.288 1.00 95.50 102 GLY A N 1
ATOM 814 C CA . GLY A 1 102 ? -18.644 5.028 0.018 1.00 95.50 102 GLY A CA 1
ATOM 815 C C . GLY A 1 102 ? -17.950 6.154 -0.757 1.00 95.50 102 GLY A C 1
ATOM 816 O O . GLY A 1 102 ? -16.948 5.942 -1.444 1.00 95.50 102 GLY A O 1
ATOM 817 N N . PRO A 1 103 ? -18.444 7.398 -0.608 1.00 96.56 103 PRO A N 1
ATOM 818 C CA . PRO A 1 103 ? -17.830 8.579 -1.220 1.00 96.56 103 PRO A CA 1
ATOM 819 C C . PRO A 1 103 ? -16.398 8.818 -0.725 1.00 96.56 103 PRO A C 1
ATOM 821 O O . PRO A 1 103 ? -15.571 9.347 -1.465 1.00 96.56 103 PRO A O 1
ATOM 824 N N . LEU A 1 104 ? -16.082 8.382 0.498 1.00 94.88 104 LEU A N 1
ATOM 825 C CA . LEU A 1 104 ? -14.747 8.510 1.072 1.00 94.88 104 LEU A CA 1
ATOM 826 C C . LEU A 1 104 ? -13.690 7.717 0.291 1.00 94.88 104 LEU A C 1
ATOM 828 O O . LEU A 1 104 ? -12.593 8.228 0.110 1.00 94.88 104 LEU A O 1
ATOM 832 N N . GLY A 1 105 ? -13.999 6.518 -0.215 1.00 95.56 105 GLY A N 1
ATOM 833 C CA . GLY A 1 105 ? -13.057 5.761 -1.048 1.00 95.56 105 GLY A CA 1
ATOM 834 C C . GLY A 1 105 ? -12.772 6.443 -2.378 1.00 95.56 105 GLY A C 1
ATOM 835 O O . GLY A 1 105 ? -11.625 6.478 -2.814 1.00 95.56 105 GLY A O 1
ATOM 836 N N . ALA A 1 106 ? -13.793 7.047 -2.993 1.00 97.50 106 ALA A N 1
ATOM 837 C CA . ALA A 1 106 ? -13.606 7.845 -4.201 1.00 97.50 106 ALA A CA 1
ATOM 838 C C . ALA A 1 106 ? -12.745 9.085 -3.923 1.00 97.50 106 ALA A C 1
ATOM 840 O O . ALA A 1 106 ? -11.808 9.362 -4.667 1.00 97.50 106 ALA A O 1
ATOM 841 N N . PHE A 1 107 ? -13.013 9.788 -2.819 1.00 97.44 107 PHE A N 1
ATOM 842 C CA . PHE A 1 107 ? -12.210 10.932 -2.397 1.00 97.44 107 PHE A CA 1
ATOM 843 C C . PHE A 1 107 ? -10.759 10.538 -2.083 1.00 97.44 107 PHE A C 1
ATOM 845 O O . PHE A 1 107 ? -9.835 11.213 -2.530 1.00 97.44 107 PHE A O 1
ATOM 852 N N . ALA A 1 108 ? -10.544 9.419 -1.386 1.00 94.44 108 ALA A N 1
ATOM 853 C CA . ALA A 1 108 ? -9.215 8.882 -1.121 1.00 94.44 108 ALA A CA 1
ATOM 854 C C . ALA A 1 108 ? -8.474 8.552 -2.421 1.00 94.44 108 ALA A C 1
ATOM 856 O O . ALA A 1 108 ? -7.331 8.967 -2.582 1.00 94.44 108 ALA A O 1
ATOM 857 N N . ALA A 1 109 ? -9.137 7.900 -3.381 1.00 97.56 109 ALA A N 1
ATOM 858 C CA . ALA A 1 109 ? -8.547 7.590 -4.680 1.00 97.56 109 ALA A CA 1
ATOM 859 C C . ALA A 1 109 ? -8.153 8.846 -5.465 1.00 97.56 109 ALA A C 1
ATOM 861 O O . ALA A 1 109 ? -7.034 8.914 -5.973 1.00 97.56 109 ALA A O 1
ATOM 862 N N . VAL A 1 110 ? -9.017 9.864 -5.512 1.00 98.06 110 VAL A N 1
ATOM 863 C CA . VAL A 1 110 ? -8.700 11.156 -6.144 1.00 98.06 110 VAL A CA 1
ATOM 864 C C . VAL A 1 110 ? -7.529 11.835 -5.433 1.00 98.06 110 VAL A C 1
ATOM 866 O O . VAL A 1 110 ? -6.592 12.275 -6.091 1.00 98.06 110 VAL A O 1
ATOM 869 N N . SER A 1 111 ? -7.544 11.878 -4.098 1.00 95.50 111 SER A N 1
ATOM 870 C CA . SER A 1 111 ? -6.478 12.493 -3.303 1.00 95.50 111 SER A CA 1
ATOM 871 C C . SER A 1 111 ? -5.131 11.796 -3.511 1.00 95.50 111 SER A C 1
ATOM 873 O O . SER A 1 111 ? -4.128 12.469 -3.739 1.00 95.50 111 SER A O 1
ATOM 875 N N . HIS A 1 112 ? -5.105 10.461 -3.514 1.00 94.19 112 HIS A N 1
ATOM 876 C CA . HIS A 1 112 ? -3.892 9.686 -3.776 1.00 94.19 112 HIS A CA 1
ATOM 877 C C . HIS A 1 112 ? -3.394 9.906 -5.204 1.00 94.19 112 HIS A C 1
ATOM 879 O O . HIS A 1 112 ? -2.209 10.146 -5.398 1.00 94.19 112 HIS A O 1
ATOM 885 N N . THR A 1 113 ? -4.294 9.904 -6.191 1.00 97.69 113 THR A N 1
ATOM 886 C CA . THR A 1 113 ? -3.945 10.195 -7.590 1.00 97.69 113 THR A CA 1
ATOM 887 C C . THR A 1 113 ? -3.334 11.585 -7.723 1.00 97.69 113 THR A C 1
ATOM 889 O O . THR A 1 113 ? -2.307 11.731 -8.369 1.00 97.69 113 THR A O 1
ATOM 892 N N . ALA A 1 114 ? -3.909 12.599 -7.070 1.00 96.56 114 ALA A N 1
ATOM 893 C CA . ALA A 1 114 ? -3.377 13.957 -7.099 1.00 96.56 114 ALA A CA 1
ATOM 894 C C . ALA A 1 114 ? -1.956 14.032 -6.520 1.00 96.56 114 ALA A C 1
ATOM 896 O O . ALA A 1 114 ? -1.079 14.623 -7.143 1.00 96.56 114 ALA A O 1
ATOM 897 N N . VAL A 1 115 ? -1.709 13.396 -5.368 1.00 91.94 115 VAL A N 1
ATOM 898 C CA . VAL A 1 115 ? -0.365 13.332 -4.765 1.00 91.94 115 VAL A CA 1
ATOM 899 C C . VAL A 1 115 ? 0.614 12.614 -5.691 1.00 91.94 115 VAL A C 1
ATOM 901 O O . VAL A 1 115 ? 1.710 13.112 -5.916 1.00 91.94 115 VAL A O 1
ATOM 904 N N . LEU A 1 116 ? 0.209 11.483 -6.267 1.00 89.81 116 LEU A N 1
ATOM 905 C CA . LEU A 1 116 ? 1.022 10.729 -7.215 1.00 89.81 116 LEU A CA 1
ATOM 906 C C . LEU A 1 116 ? 1.345 11.534 -8.481 1.00 89.81 116 LEU A C 1
ATOM 908 O O . LEU A 1 116 ? 2.479 11.502 -8.941 1.00 89.81 116 LEU A O 1
ATOM 912 N N . CYS A 1 117 ? 0.392 12.303 -9.011 1.00 95.19 117 CYS A N 1
ATOM 913 C CA . CYS A 1 117 ? 0.633 13.208 -10.134 1.00 95.19 117 CYS A CA 1
ATOM 914 C C . CYS A 1 117 ? 1.608 14.334 -9.769 1.00 95.19 117 CYS A C 1
ATOM 916 O O . CYS A 1 117 ? 2.457 14.687 -10.579 1.00 95.19 117 CYS A O 1
ATOM 918 N N . VAL A 1 118 ? 1.518 14.891 -8.557 1.00 93.38 118 VAL A N 1
ATOM 919 C CA . VAL A 1 118 ? 2.495 15.885 -8.081 1.00 93.38 118 VAL A CA 1
ATOM 920 C C . VAL A 1 118 ? 3.888 15.265 -8.000 1.00 93.38 118 VAL A C 1
ATOM 922 O O . VAL A 1 118 ? 4.838 15.865 -8.487 1.00 93.38 118 VAL A O 1
ATOM 925 N N . VAL A 1 119 ? 4.013 14.060 -7.436 1.00 88.38 119 VAL A N 1
ATOM 926 C CA . VAL A 1 119 ? 5.290 13.330 -7.376 1.00 88.38 119 VAL A CA 1
ATOM 927 C C . VAL A 1 119 ? 5.838 13.062 -8.779 1.00 88.38 119 VAL A C 1
ATOM 929 O O . VAL A 1 119 ? 7.024 13.275 -8.998 1.00 88.38 119 VAL A O 1
ATOM 932 N N . GLU A 1 120 ? 4.987 12.678 -9.733 1.00 90.94 120 GLU A N 1
ATOM 933 C CA . GLU A 1 120 ? 5.377 12.470 -11.134 1.00 90.94 120 GLU A CA 1
ATOM 934 C C . GLU A 1 120 ? 5.961 13.742 -11.764 1.00 90.94 120 GLU A C 1
ATOM 936 O O . GLU A 1 120 ? 7.022 13.710 -12.375 1.00 90.94 120 GLU A O 1
ATOM 941 N N . VAL A 1 121 ? 5.311 14.893 -11.557 1.00 93.62 121 VAL A N 1
ATOM 942 C CA . VAL A 1 121 ? 5.801 16.185 -12.065 1.00 93.62 121 VAL A CA 1
ATOM 943 C C . VAL A 1 121 ? 7.119 16.591 -11.399 1.00 93.62 121 VAL A C 1
ATOM 945 O O . VAL A 1 121 ? 7.980 17.178 -12.052 1.00 93.62 121 VAL A O 1
ATOM 948 N N . LEU A 1 122 ? 7.292 16.285 -10.110 1.00 88.25 122 LEU A N 1
ATOM 949 C CA . LEU A 1 122 ? 8.535 16.554 -9.381 1.00 88.25 122 LEU A CA 1
ATOM 950 C C . LEU A 1 122 ? 9.687 15.635 -9.815 1.00 88.25 122 LEU A C 1
ATOM 952 O O . LEU A 1 122 ? 10.845 16.034 -9.723 1.00 88.25 122 LEU A O 1
ATOM 956 N N . LEU A 1 123 ? 9.378 14.430 -10.295 1.00 85.38 123 LEU A N 1
ATOM 957 C CA . LEU A 1 123 ? 10.330 13.438 -10.799 1.00 85.38 123 LEU A CA 1
ATOM 958 C C . LEU A 1 123 ? 10.260 13.353 -12.328 1.00 85.38 123 LEU A C 1
ATOM 960 O O . LEU A 1 123 ? 10.136 12.270 -12.906 1.00 85.38 123 LEU A O 1
ATOM 964 N N . TRP A 1 124 ? 10.319 14.523 -12.968 1.00 90.38 124 TRP A N 1
ATOM 965 C CA . TRP A 1 124 ? 10.096 14.650 -14.400 1.00 90.38 124 TRP A CA 1
ATOM 966 C C . TRP A 1 124 ? 11.014 13.734 -15.216 1.00 90.38 124 TRP A C 1
ATOM 968 O O . TRP A 1 124 ? 12.241 13.812 -15.151 1.00 90.38 124 TRP A O 1
ATOM 978 N N . ASN A 1 125 ? 10.394 12.916 -16.056 1.00 89.56 125 ASN A N 1
ATOM 979 C CA . ASN A 1 125 ? 11.029 12.022 -17.016 1.00 89.56 125 ASN A CA 1
ATOM 980 C C . ASN A 1 125 ? 10.379 12.171 -18.420 1.00 89.56 125 ASN A C 1
ATOM 982 O O . ASN A 1 125 ? 9.335 12.822 -18.550 1.00 89.56 125 ASN A O 1
ATOM 986 N N . PRO A 1 126 ? 10.950 11.589 -19.494 1.00 92.38 126 PRO A N 1
ATOM 987 C CA . PRO A 1 126 ? 10.420 11.718 -20.859 1.00 92.38 126 PRO A CA 1
ATOM 988 C C . PRO A 1 126 ? 8.984 11.209 -21.062 1.00 92.38 126 PRO A C 1
ATOM 990 O O . PRO A 1 126 ? 8.364 11.528 -22.075 1.00 92.38 126 PRO A O 1
ATOM 993 N N . TRP A 1 127 ? 8.457 10.419 -20.127 1.00 93.31 127 TRP A N 1
ATOM 994 C CA . TRP A 1 127 ? 7.125 9.821 -20.180 1.00 93.31 127 TRP A CA 1
ATOM 995 C C . TRP A 1 127 ? 6.136 10.452 -19.197 1.00 93.31 127 TRP A C 1
ATOM 997 O O . TRP A 1 127 ? 4.981 10.037 -19.179 1.00 93.31 127 TRP A O 1
ATOM 1007 N N . THR A 1 128 ? 6.527 11.507 -18.472 1.00 94.12 128 THR A N 1
ATOM 1008 C CA . THR A 1 128 ? 5.697 12.183 -17.454 1.00 94.12 128 THR A CA 1
ATOM 1009 C C . THR A 1 128 ? 4.269 12.459 -17.925 1.00 94.12 128 THR A C 1
ATOM 1011 O O . THR A 1 128 ? 3.310 12.148 -17.228 1.00 94.12 128 THR A O 1
ATOM 1014 N N . GLU A 1 129 ? 4.088 13.009 -19.129 1.00 96.50 129 GLU A N 1
ATOM 1015 C CA . GLU A 1 129 ? 2.750 13.313 -19.658 1.00 96.50 129 GLU A CA 1
ATOM 1016 C C . GLU A 1 129 ? 1.888 12.052 -19.837 1.00 96.50 129 GLU A C 1
ATOM 1018 O O . GLU A 1 129 ? 0.689 12.054 -19.545 1.00 96.50 129 GLU A O 1
ATOM 1023 N N . GLN A 1 130 ? 2.510 10.959 -20.285 1.00 96.44 130 GLN A N 1
ATOM 1024 C CA . GLN A 1 130 ? 1.858 9.663 -20.463 1.00 96.44 130 GLN A CA 1
ATOM 1025 C C . GLN A 1 130 ? 1.528 9.051 -19.100 1.00 96.44 130 GLN A C 1
ATOM 1027 O O . GLN A 1 130 ? 0.413 8.572 -18.905 1.00 96.44 130 GLN A O 1
ATOM 1032 N N . ASP A 1 131 ? 2.449 9.131 -18.142 1.00 95.50 131 ASP A N 1
ATOM 1033 C CA . ASP A 1 131 ? 2.268 8.603 -16.792 1.00 95.50 131 ASP A CA 1
ATOM 1034 C C . ASP A 1 131 ? 1.174 9.360 -16.031 1.00 95.50 131 ASP A C 1
ATOM 1036 O O . ASP A 1 131 ? 0.341 8.736 -15.375 1.00 95.50 131 ASP A O 1
ATOM 1040 N N . LEU A 1 132 ? 1.059 10.681 -16.203 1.00 96.81 132 LEU A N 1
ATOM 1041 C CA . LEU A 1 132 ? -0.066 11.465 -15.682 1.00 96.81 132 LEU A CA 1
ATOM 1042 C C . LEU A 1 132 ? -1.412 10.978 -16.242 1.00 96.81 132 LEU A C 1
ATOM 1044 O O . LEU A 1 132 ? -2.366 10.786 -15.481 1.00 96.81 132 LEU A O 1
ATOM 1048 N N . ALA A 1 133 ? -1.498 10.730 -17.552 1.00 97.75 133 ALA A N 1
ATOM 1049 C CA . ALA A 1 133 ? -2.705 10.176 -18.163 1.00 97.75 133 ALA A CA 1
ATOM 1050 C C . ALA A 1 133 ? -3.004 8.757 -17.643 1.00 97.75 133 ALA A C 1
ATOM 1052 O O . ALA A 1 133 ? -4.149 8.436 -17.314 1.00 97.75 133 ALA A O 1
ATOM 1053 N N . LEU A 1 134 ? -1.978 7.918 -17.498 1.00 97.31 134 LEU A N 1
ATOM 1054 C CA . LEU A 1 134 ? -2.099 6.557 -16.978 1.00 97.31 134 LEU A CA 1
ATOM 1055 C C . LEU A 1 134 ? -2.484 6.517 -15.497 1.00 97.31 134 LEU A C 1
ATOM 1057 O O . LEU A 1 134 ? -3.239 5.632 -15.101 1.00 97.31 134 LEU A O 1
ATOM 1061 N N . ARG A 1 135 ? -2.077 7.498 -14.687 1.00 97.31 135 ARG A N 1
ATOM 1062 C CA . ARG A 1 135 ? -2.552 7.657 -13.303 1.00 97.31 135 ARG A CA 1
ATOM 1063 C C . ARG A 1 135 ? -4.050 7.962 -13.257 1.00 97.31 135 ARG A C 1
ATOM 1065 O O . ARG A 1 135 ? -4.761 7.400 -12.423 1.00 97.31 135 ARG A O 1
ATOM 1072 N N . VAL A 1 136 ? -4.565 8.768 -14.191 1.00 98.12 136 VAL A N 1
ATOM 1073 C CA . VAL A 1 136 ? -6.017 8.985 -14.341 1.00 98.12 136 VAL A CA 1
ATOM 1074 C C . VAL A 1 136 ? -6.725 7.696 -14.772 1.00 98.12 136 VAL A C 1
ATOM 1076 O O . VAL A 1 136 ? -7.782 7.372 -14.231 1.00 98.12 136 VAL A O 1
ATOM 1079 N N . VAL A 1 137 ? -6.138 6.910 -15.680 1.00 97.94 137 VAL A N 1
ATOM 1080 C CA . VAL A 1 137 ? -6.663 5.576 -16.024 1.00 97.94 137 VAL A CA 1
ATOM 1081 C C . VAL A 1 137 ? -6.672 4.663 -14.792 1.00 97.94 137 VAL A C 1
ATOM 1083 O O . VAL A 1 137 ? -7.692 4.040 -14.503 1.00 97.94 137 VAL A O 1
ATOM 1086 N N . GLY A 1 138 ? -5.588 4.638 -14.014 1.00 97.50 138 GLY A N 1
ATOM 1087 C CA . GLY A 1 138 ? -5.484 3.906 -12.751 1.00 97.50 138 GLY A CA 1
ATOM 1088 C C . GLY A 1 138 ? -6.581 4.299 -11.761 1.00 97.50 138 GLY A C 1
ATOM 1089 O O . GLY A 1 138 ? -7.226 3.425 -11.181 1.00 97.50 138 GLY A O 1
ATOM 1090 N N . LEU A 1 139 ? -6.883 5.594 -11.627 1.00 98.12 139 LEU A N 1
ATOM 1091 C CA . LEU A 1 139 ? -8.024 6.096 -10.854 1.00 98.12 139 LEU A CA 1
ATOM 1092 C C . LEU A 1 139 ? -9.353 5.534 -11.367 1.00 98.12 139 LEU A C 1
ATOM 1094 O O . LEU A 1 139 ? -10.112 4.951 -10.588 1.00 98.12 139 LEU A O 1
ATOM 1098 N N . VAL A 1 140 ? -9.619 5.661 -12.668 1.00 98.38 140 VAL A N 1
ATOM 1099 C CA . VAL A 1 140 ? -10.858 5.177 -13.296 1.00 98.38 140 VAL A CA 1
ATOM 1100 C C . VAL A 1 140 ? -11.038 3.671 -13.099 1.00 98.38 140 VAL A C 1
ATOM 1102 O O . VAL A 1 140 ? -12.155 3.237 -12.830 1.00 98.38 140 VAL A O 1
ATOM 1105 N N . LEU A 1 141 ? -9.962 2.881 -13.164 1.00 97.19 141 LEU A N 1
ATOM 1106 C CA . LEU A 1 141 ? -9.979 1.433 -12.920 1.00 97.19 141 LEU A CA 1
ATOM 1107 C C . LEU A 1 141 ? -10.103 1.077 -11.432 1.00 97.19 141 LEU A C 1
ATOM 1109 O O . LEU A 1 141 ? -10.713 0.067 -11.076 1.00 97.19 141 LEU A O 1
ATOM 1113 N N . THR A 1 142 ? -9.566 1.912 -10.543 1.00 98.06 142 THR A N 1
ATOM 1114 C CA . THR A 1 142 ? -9.600 1.658 -9.100 1.00 98.06 142 THR A CA 1
ATOM 1115 C C . THR A 1 142 ? -11.002 1.846 -8.528 1.00 98.06 142 THR A C 1
ATOM 1117 O O . THR A 1 142 ? -11.445 1.036 -7.721 1.00 98.06 142 THR A O 1
ATOM 1120 N N . LEU A 1 143 ? -11.762 2.850 -8.971 1.00 97.75 143 LEU A N 1
ATOM 1121 C CA . LEU A 1 143 ? -13.124 3.092 -8.471 1.00 97.75 143 LEU A CA 1
ATOM 1122 C C . LEU A 1 143 ? -14.082 1.880 -8.582 1.00 97.75 143 LEU A C 1
ATOM 1124 O O . LEU A 1 143 ? -14.720 1.543 -7.577 1.00 97.75 143 LEU A O 1
ATOM 1128 N N . PRO A 1 144 ? -14.230 1.193 -9.735 1.00 97.62 144 PRO A N 1
ATOM 1129 C CA . PRO A 1 144 ? -15.057 -0.008 -9.824 1.00 97.62 144 PRO A CA 1
ATOM 1130 C C . PRO A 1 144 ? -14.483 -1.169 -9.004 1.00 97.62 144 PRO A C 1
ATOM 1132 O O . PRO A 1 144 ? -15.268 -1.912 -8.415 1.00 97.62 144 PRO A O 1
ATOM 1135 N N . LEU A 1 145 ? -13.154 -1.294 -8.898 1.00 97.50 145 LEU A N 1
ATOM 1136 C CA . LEU A 1 145 ? -12.509 -2.286 -8.033 1.00 97.50 145 LEU A CA 1
ATOM 1137 C C . LEU A 1 145 ? -12.884 -2.073 -6.557 1.00 97.50 145 LEU A C 1
ATOM 1139 O O . LEU A 1 145 ? -13.300 -3.023 -5.895 1.00 97.50 145 LEU A O 1
ATOM 1143 N N . LEU A 1 146 ? -12.814 -0.837 -6.048 1.00 97.38 146 LEU A N 1
ATOM 1144 C CA . LEU A 1 146 ? -13.219 -0.509 -4.675 1.00 97.38 146 LEU A CA 1
ATOM 1145 C C . LEU A 1 146 ? -14.701 -0.825 -4.445 1.00 97.38 146 LEU A C 1
ATOM 1147 O O . LEU A 1 146 ? -15.054 -1.477 -3.463 1.00 97.38 146 LEU A O 1
ATOM 1151 N N . ARG A 1 147 ? -15.573 -0.449 -5.389 1.00 96.56 147 ARG A N 1
ATOM 1152 C CA . ARG A 1 147 ? -17.005 -0.775 -5.309 1.00 96.56 147 ARG A CA 1
ATOM 1153 C C . ARG A 1 147 ? -17.259 -2.277 -5.304 1.00 96.56 147 ARG A C 1
ATOM 1155 O O . ARG A 1 147 ? -18.158 -2.719 -4.597 1.00 96.56 147 ARG A O 1
ATOM 1162 N N . TRP A 1 148 ? -16.507 -3.051 -6.084 1.00 96.38 148 TRP A N 1
ATOM 1163 C CA . TRP A 1 148 ? -16.612 -4.509 -6.095 1.00 96.38 148 TRP A CA 1
ATOM 1164 C C . TRP A 1 148 ? -16.216 -5.105 -4.740 1.00 96.38 148 TRP A C 1
ATOM 1166 O O . TRP A 1 148 ? -16.999 -5.862 -4.175 1.00 96.38 148 TRP A O 1
ATOM 1176 N N . ILE A 1 149 ? -15.086 -4.674 -4.168 1.00 95.00 149 ILE A N 1
ATOM 1177 C CA . ILE A 1 149 ? -14.645 -5.082 -2.821 1.00 95.00 149 ILE A CA 1
ATOM 1178 C C . ILE A 1 149 ? -15.703 -4.721 -1.767 1.00 95.00 149 ILE A C 1
ATOM 1180 O O . ILE A 1 149 ? -16.033 -5.524 -0.899 1.00 95.00 149 ILE A O 1
ATOM 1184 N N . GLY A 1 150 ? -16.295 -3.529 -1.862 1.00 94.50 150 GLY A N 1
ATOM 1185 C CA . GLY A 1 150 ? -17.309 -3.049 -0.923 1.00 94.50 150 GLY A CA 1
ATOM 1186 C C . GLY A 1 150 ? -18.676 -3.752 -1.001 1.00 94.50 150 GLY A C 1
ATOM 1187 O O . GLY A 1 150 ? -19.560 -3.459 -0.189 1.00 94.50 150 GLY A O 1
ATOM 1188 N N . ARG A 1 151 ? -18.893 -4.667 -1.955 1.00 91.88 151 ARG A N 1
ATOM 1189 C CA . ARG A 1 151 ? -20.134 -5.460 -2.051 1.00 91.88 151 ARG A CA 1
ATOM 1190 C C . ARG A 1 151 ? -20.136 -6.693 -1.157 1.00 91.88 151 ARG A C 1
ATOM 1192 O O . ARG A 1 151 ? -21.219 -7.208 -0.892 1.00 91.88 151 ARG A O 1
ATOM 1199 N N . GLU A 1 152 ? -18.975 -7.158 -0.702 1.00 83.94 152 GLU A N 1
ATOM 1200 C CA . GLU A 1 152 ? -18.904 -8.367 0.116 1.00 83.94 152 GLU A CA 1
ATOM 1201 C C . GLU A 1 152 ? -19.687 -8.180 1.432 1.00 83.94 152 GLU A C 1
ATOM 1203 O O . GLU A 1 152 ? -19.499 -7.176 2.132 1.00 83.94 152 GLU A O 1
ATOM 1208 N N . PRO A 1 153 ? -20.605 -9.104 1.772 1.00 79.56 153 PRO A N 1
ATOM 1209 C CA . PRO A 1 153 ? -21.314 -9.048 3.037 1.00 79.56 153 PRO A CA 1
ATOM 1210 C C . PRO A 1 153 ? -20.331 -9.292 4.180 1.00 79.56 153 PRO A C 1
ATOM 1212 O O . PRO A 1 153 ? -19.580 -10.266 4.187 1.00 79.56 153 PRO A O 1
ATOM 1215 N N . THR A 1 154 ? -20.358 -8.405 5.166 1.00 79.44 154 THR A N 1
ATOM 1216 C CA . THR A 1 154 ? -19.531 -8.500 6.365 1.00 79.44 154 THR A CA 1
ATOM 1217 C C . THR A 1 154 ? -20.424 -8.380 7.585 1.00 79.44 154 THR A C 1
ATOM 1219 O O . THR A 1 154 ? -21.166 -7.409 7.731 1.00 79.44 154 THR A O 1
ATOM 1222 N N . ALA A 1 155 ? -20.383 -9.398 8.443 1.00 79.00 155 ALA A N 1
ATOM 1223 C CA . ALA A 1 155 ? -20.982 -9.309 9.763 1.00 79.00 155 ALA A CA 1
ATOM 1224 C C . ALA A 1 155 ? -20.085 -8.436 10.646 1.00 79.00 155 ALA A C 1
ATOM 1226 O O . ALA A 1 155 ? -18.858 -8.572 10.625 1.00 79.00 155 ALA A O 1
ATOM 1227 N N . GLU A 1 156 ? -20.699 -7.540 11.407 1.00 83.75 156 GLU A N 1
ATOM 1228 C CA . GLU A 1 156 ? -20.004 -6.816 12.460 1.00 83.75 156 GLU A CA 1
ATOM 1229 C C . GLU A 1 156 ? -19.754 -7.786 13.618 1.00 83.75 156 GLU A C 1
ATOM 1231 O O . GLU A 1 156 ? -20.688 -8.355 14.185 1.00 83.75 156 GLU A O 1
ATOM 1236 N N . ALA A 1 157 ? -18.479 -8.036 13.911 1.00 85.31 157 ALA A N 1
ATOM 1237 C CA . ALA A 1 157 ? -18.081 -8.807 15.077 1.00 85.31 157 ALA A CA 1
ATOM 1238 C C . ALA A 1 157 ? -17.878 -7.844 16.255 1.00 85.31 157 ALA A C 1
ATOM 1240 O O . ALA A 1 157 ? -17.308 -6.767 16.056 1.00 85.31 157 ALA A O 1
ATOM 1241 N N . PRO A 1 158 ? -18.304 -8.209 17.477 1.00 88.69 158 PRO A N 1
ATOM 1242 C CA . PRO A 1 158 ? -18.062 -7.374 18.643 1.00 88.69 158 PRO A CA 1
ATOM 1243 C C . PRO A 1 158 ? -16.551 -7.230 18.906 1.00 88.69 158 PRO A C 1
ATOM 1245 O O . PRO A 1 158 ? -15.783 -8.151 18.592 1.00 88.69 158 PRO A O 1
ATOM 1248 N N . PRO A 1 159 ? -16.110 -6.120 19.529 1.00 90.19 159 PRO A N 1
ATOM 1249 C CA . PRO A 1 159 ? -14.722 -5.949 19.936 1.00 90.19 159 PRO A CA 1
ATOM 1250 C C . PRO A 1 159 ? -14.227 -7.135 20.774 1.00 90.19 159 PRO A C 1
ATOM 1252 O O . PRO A 1 159 ? -14.922 -7.643 21.656 1.00 90.19 159 PRO A O 1
ATOM 1255 N N . SER A 1 160 ? -12.999 -7.582 20.510 1.00 94.06 160 SER A N 1
ATOM 1256 C CA . SER A 1 160 ? -12.384 -8.711 21.209 1.00 94.06 160 SER A CA 1
ATOM 1257 C C . SER A 1 160 ? -10.881 -8.500 21.353 1.00 94.06 160 SER A C 1
ATOM 1259 O O . SER A 1 160 ? -10.216 -8.054 20.418 1.00 94.06 160 SER A O 1
ATOM 1261 N N . ALA A 1 161 ? -10.322 -8.858 22.513 1.00 92.81 161 ALA A N 1
ATOM 1262 C CA . ALA A 1 161 ? -8.878 -8.783 22.748 1.00 92.81 161 ALA A CA 1
ATOM 1263 C C . ALA A 1 161 ? -8.099 -9.682 21.776 1.00 92.81 161 ALA A C 1
ATOM 1265 O O . ALA A 1 161 ? -7.053 -9.281 21.272 1.00 92.81 161 ALA A O 1
ATOM 1266 N N . VAL A 1 162 ? -8.643 -10.863 21.459 1.00 93.19 162 VAL A N 1
ATOM 1267 C CA . VAL A 1 162 ? -8.043 -11.790 20.490 1.00 93.19 162 VAL A CA 1
ATOM 1268 C C . VAL A 1 162 ? -7.991 -11.152 19.105 1.00 93.19 162 VAL A C 1
ATOM 1270 O O . VAL A 1 162 ? -6.949 -11.195 18.461 1.00 93.19 162 VAL A O 1
ATOM 1273 N N . GLN A 1 163 ? -9.079 -10.507 18.671 1.00 92.69 163 GLN A N 1
ATOM 1274 C CA . GLN A 1 163 ? -9.119 -9.805 17.383 1.00 92.69 163 GLN A CA 1
ATOM 1275 C C . GLN A 1 163 ? -8.159 -8.615 17.354 1.00 92.69 163 GLN A C 1
ATOM 1277 O O . GLN A 1 163 ? -7.512 -8.390 16.339 1.00 92.69 163 GLN A O 1
ATOM 1282 N N . LEU A 1 164 ? -8.004 -7.889 18.465 1.00 91.50 164 LEU A N 1
ATOM 1283 C CA . LEU A 1 164 ? -7.075 -6.765 18.542 1.00 91.50 164 LEU A CA 1
ATOM 1284 C C . LEU A 1 164 ? -5.608 -7.223 18.455 1.00 91.50 164 LEU A C 1
ATOM 1286 O O . LEU A 1 164 ? -4.827 -6.645 17.702 1.00 91.50 164 LEU A O 1
ATOM 1290 N N . VAL A 1 165 ? -5.233 -8.296 19.160 1.00 91.38 165 VAL A N 1
ATOM 1291 C CA . VAL A 1 165 ? -3.899 -8.912 19.029 1.00 91.38 165 VAL A CA 1
ATOM 1292 C C . VAL A 1 165 ? -3.688 -9.433 17.607 1.00 91.38 165 VAL A C 1
ATOM 1294 O O . VAL A 1 165 ? -2.661 -9.153 16.989 1.00 91.38 165 VAL A O 1
ATOM 1297 N N . ASN A 1 166 ? -4.681 -10.140 17.062 1.00 92.50 166 ASN A N 1
ATOM 1298 C CA . ASN A 1 166 ? -4.663 -10.645 15.694 1.00 92.50 166 ASN A CA 1
ATOM 1299 C C . ASN A 1 166 ? -4.498 -9.515 14.665 1.00 92.50 166 ASN A C 1
ATOM 1301 O O . ASN A 1 166 ? -3.754 -9.668 13.699 1.00 92.50 166 ASN A O 1
ATOM 1305 N N . PHE A 1 167 ? -5.132 -8.363 14.898 1.00 92.31 167 PHE A N 1
ATOM 1306 C CA . PHE A 1 167 ? -4.957 -7.167 14.086 1.00 92.31 167 PHE A CA 1
ATOM 1307 C C . PHE A 1 167 ? -3.514 -6.660 14.127 1.00 92.31 167 PHE A C 1
ATOM 1309 O O . PHE A 1 167 ? -2.955 -6.431 13.063 1.00 92.31 167 PHE A O 1
ATOM 1316 N N . PHE A 1 168 ? -2.879 -6.519 15.296 1.00 89.38 168 PHE A N 1
ATOM 1317 C CA . PHE A 1 168 ? -1.492 -6.033 15.369 1.00 89.38 168 PHE A CA 1
ATOM 1318 C C . PHE A 1 168 ? -0.493 -6.986 14.703 1.00 89.38 168 PHE A C 1
ATOM 1320 O O . PHE A 1 168 ? 0.405 -6.539 13.987 1.00 89.38 168 PHE A O 1
ATOM 1327 N N . VAL A 1 169 ? -0.672 -8.298 14.882 1.00 88.81 169 VAL A N 1
ATOM 1328 C CA . VAL A 1 169 ? 0.140 -9.312 14.190 1.00 88.81 169 VAL A CA 1
ATOM 1329 C C . VAL A 1 169 ? -0.080 -9.230 12.675 1.00 88.81 169 VAL A C 1
ATOM 1331 O O . VAL A 1 169 ? 0.881 -9.158 11.906 1.00 88.81 169 VAL A O 1
ATOM 1334 N N . GLY A 1 170 ? -1.341 -9.157 12.243 1.00 90.25 170 GLY A N 1
ATOM 1335 C CA . GLY A 1 170 ? -1.712 -9.015 10.839 1.00 90.25 170 GLY A CA 1
ATOM 1336 C C . GLY A 1 170 ? -1.235 -7.700 10.219 1.00 90.25 170 GLY A C 1
ATOM 1337 O O . GLY A 1 170 ? -0.828 -7.691 9.062 1.00 90.25 170 GLY A O 1
ATOM 1338 N N . LEU A 1 171 ? -1.213 -6.607 10.984 1.00 90.00 171 LEU A N 1
ATOM 1339 C CA . LEU A 1 171 ? -0.679 -5.309 10.578 1.00 90.00 171 LEU A CA 1
ATOM 1340 C C . LEU A 1 171 ? 0.829 -5.391 10.343 1.00 90.00 171 LEU A C 1
ATOM 1342 O O . LEU A 1 171 ? 1.306 -4.876 9.333 1.00 90.00 171 LEU A O 1
ATOM 1346 N N . GLY A 1 172 ? 1.575 -6.058 11.229 1.00 81.62 172 GLY A N 1
ATOM 1347 C CA . GLY A 1 172 ? 3.008 -6.295 11.044 1.00 81.62 172 GLY A CA 1
ATOM 1348 C C . GLY A 1 172 ? 3.293 -7.10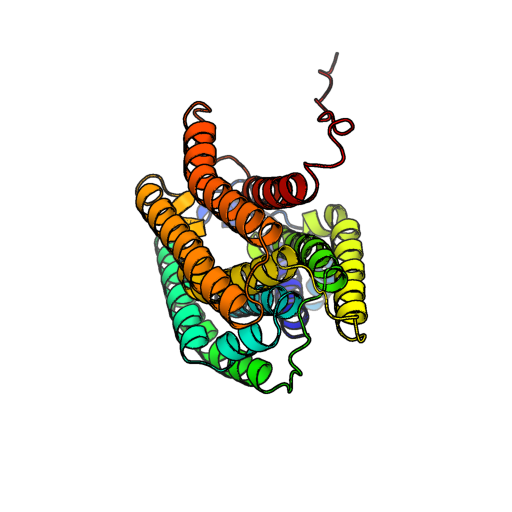1 9.775 1.00 81.62 172 GLY A C 1
ATOM 1349 O O . GLY A 1 172 ? 4.117 -6.699 8.953 1.00 81.62 172 GLY A O 1
ATOM 1350 N N . ALA A 1 173 ? 2.544 -8.187 9.565 1.00 87.44 173 ALA A N 1
ATOM 1351 C CA . ALA A 1 173 ? 2.646 -9.013 8.365 1.00 87.44 173 ALA A CA 1
ATOM 1352 C C . ALA A 1 173 ? 2.278 -8.238 7.084 1.00 87.44 173 ALA A C 1
ATOM 1354 O O . ALA A 1 173 ? 3.039 -8.227 6.119 1.00 87.44 173 ALA A O 1
ATOM 1355 N N . ALA A 1 174 ? 1.150 -7.525 7.081 1.00 87.00 174 ALA A N 1
ATOM 1356 C CA . ALA A 1 174 ? 0.728 -6.685 5.962 1.00 87.00 174 ALA A CA 1
ATOM 1357 C C . ALA A 1 174 ? 1.755 -5.588 5.645 1.00 87.00 174 ALA A C 1
ATOM 1359 O O . ALA A 1 174 ? 2.061 -5.357 4.479 1.00 87.00 174 ALA A O 1
ATOM 1360 N N . SER A 1 175 ? 2.328 -4.953 6.670 1.00 85.00 175 SER A N 1
ATOM 1361 C CA . SER A 1 175 ? 3.370 -3.936 6.500 1.00 85.00 175 SER A CA 1
ATOM 1362 C C . SER A 1 175 ? 4.625 -4.524 5.859 1.00 85.00 175 SER A C 1
ATOM 1364 O O . SER A 1 175 ? 5.165 -3.917 4.942 1.00 85.00 175 SER A O 1
ATOM 1366 N N . ALA A 1 176 ? 5.060 -5.721 6.269 1.00 82.50 176 ALA A N 1
ATOM 1367 C CA . ALA A 1 176 ? 6.190 -6.401 5.637 1.00 82.50 176 ALA A CA 1
ATOM 1368 C C . ALA A 1 176 ? 5.931 -6.690 4.147 1.00 82.50 176 ALA A C 1
ATOM 1370 O O . ALA A 1 176 ? 6.809 -6.454 3.320 1.00 82.50 176 ALA A O 1
ATOM 1371 N N . LEU A 1 177 ? 4.715 -7.123 3.787 1.00 89.50 177 LEU A N 1
ATOM 1372 C CA . LEU A 1 177 ? 4.329 -7.344 2.387 1.00 89.50 177 LEU A CA 1
ATOM 1373 C C . LEU A 1 177 ? 4.295 -6.047 1.575 1.00 89.50 177 LEU A C 1
ATOM 1375 O O . LEU A 1 177 ? 4.770 -6.022 0.444 1.00 89.50 177 LEU A O 1
ATOM 1379 N N . VAL A 1 178 ? 3.749 -4.967 2.139 1.00 88.75 178 VAL A N 1
ATOM 1380 C CA . VAL A 1 178 ? 3.711 -3.651 1.485 1.00 88.75 178 VAL A CA 1
ATOM 1381 C C . VAL A 1 178 ? 5.125 -3.110 1.293 1.00 88.75 178 VAL A C 1
ATOM 1383 O O . VAL A 1 178 ? 5.464 -2.665 0.204 1.00 88.75 178 VAL A O 1
ATOM 1386 N N . LEU A 1 179 ? 5.977 -3.187 2.315 1.00 85.88 179 LEU A N 1
ATOM 1387 C CA . LEU A 1 179 ? 7.354 -2.705 2.237 1.00 85.88 179 LEU A CA 1
ATOM 1388 C C . LEU A 1 179 ? 8.202 -3.529 1.272 1.00 85.88 179 LEU A C 1
ATOM 1390 O O . LEU A 1 179 ? 8.917 -2.948 0.464 1.00 85.88 179 LEU A O 1
ATOM 1394 N N . GLY A 1 180 ? 8.102 -4.857 1.305 1.00 85.94 180 GLY A N 1
ATOM 1395 C CA . GLY A 1 180 ? 8.817 -5.701 0.352 1.00 85.94 180 GLY A CA 1
ATOM 1396 C C . GLY A 1 180 ? 8.278 -5.557 -1.073 1.00 85.94 180 GLY A C 1
ATOM 1397 O O . GLY A 1 180 ? 9.062 -5.507 -2.012 1.00 85.94 180 GLY A O 1
ATOM 1398 N N . GLY A 1 181 ? 6.964 -5.386 -1.250 1.00 88.75 181 GLY A N 1
ATOM 1399 C CA . GLY A 1 181 ? 6.368 -5.058 -2.547 1.00 88.75 181 GLY A CA 1
ATOM 1400 C C . GLY A 1 181 ? 6.815 -3.691 -3.070 1.00 88.75 181 GLY A C 1
ATOM 1401 O O . GLY A 1 181 ? 7.118 -3.559 -4.250 1.00 88.75 181 GLY A O 1
ATOM 1402 N N . ASN A 1 182 ? 6.934 -2.685 -2.200 1.00 88.19 182 ASN A N 1
ATOM 1403 C CA . ASN A 1 182 ? 7.502 -1.393 -2.572 1.00 88.19 182 ASN A CA 1
ATOM 1404 C C . ASN A 1 182 ? 8.975 -1.542 -2.973 1.00 88.19 182 ASN A C 1
ATOM 1406 O O . ASN A 1 182 ? 9.328 -1.132 -4.074 1.00 88.19 182 ASN A O 1
ATOM 1410 N N . LEU A 1 183 ? 9.784 -2.200 -2.136 1.00 89.12 183 LEU A N 1
ATOM 1411 C CA . LEU A 1 183 ? 11.203 -2.441 -2.385 1.00 89.12 183 LEU A CA 1
ATOM 1412 C C . LEU A 1 183 ? 11.423 -3.149 -3.720 1.00 89.12 183 LEU A C 1
ATOM 1414 O O . LEU A 1 183 ? 12.137 -2.626 -4.560 1.00 89.12 183 LEU A O 1
ATOM 1418 N N . VAL A 1 184 ? 10.806 -4.312 -3.920 1.00 92.12 184 VAL A N 1
ATOM 1419 C CA . VAL A 1 184 ? 11.040 -5.158 -5.095 1.00 92.12 184 VAL A CA 1
ATOM 1420 C C . VAL A 1 184 ? 10.338 -4.590 -6.325 1.00 92.12 184 VAL A C 1
ATOM 1422 O O . VAL A 1 184 ? 10.949 -4.478 -7.384 1.00 92.12 184 VAL A O 1
ATOM 1425 N N . ALA A 1 185 ? 9.058 -4.226 -6.205 1.00 92.69 185 ALA A N 1
ATOM 1426 C CA . ALA A 1 185 ? 8.220 -3.948 -7.364 1.00 92.69 185 ALA A CA 1
ATOM 1427 C C . ALA A 1 185 ? 8.007 -2.469 -7.679 1.00 92.69 185 ALA A C 1
ATOM 1429 O O . ALA A 1 185 ? 7.886 -2.147 -8.852 1.00 92.69 185 ALA A O 1
ATOM 1430 N N . LEU A 1 186 ? 7.957 -1.567 -6.698 1.00 89.44 186 LEU A N 1
ATOM 1431 C CA . LEU A 1 186 ? 7.778 -0.137 -6.996 1.00 89.44 186 LEU A CA 1
ATOM 1432 C C . LEU A 1 186 ? 9.108 0.604 -7.197 1.00 89.44 186 LEU A C 1
ATOM 1434 O O . LEU A 1 186 ? 9.127 1.640 -7.855 1.00 89.44 186 LEU A O 1
ATOM 1438 N N . LEU A 1 187 ? 10.215 0.072 -6.670 1.00 90.06 187 LEU A N 1
ATOM 1439 C CA . LEU A 1 187 ? 11.568 0.604 -6.892 1.00 90.06 187 LEU A CA 1
ATOM 1440 C C . LEU A 1 187 ? 12.355 -0.169 -7.969 1.00 90.06 187 LEU A C 1
ATOM 1442 O O . LEU A 1 187 ? 13.539 0.093 -8.172 1.00 90.06 187 LEU A O 1
ATOM 1446 N N . TYR A 1 188 ? 11.713 -1.114 -8.665 1.00 94.12 188 TYR A N 1
ATOM 1447 C CA . TYR A 1 188 ? 12.329 -1.944 -9.711 1.00 94.12 188 TYR A CA 1
ATOM 1448 C C . TYR A 1 188 ? 13.567 -2.738 -9.260 1.00 94.12 188 TYR A C 1
ATOM 1450 O O . TYR A 1 188 ? 14.540 -2.886 -9.999 1.00 94.12 188 TYR A O 1
ATOM 1458 N N . ASN A 1 189 ? 13.539 -3.263 -8.038 1.00 94.75 189 ASN A N 1
ATOM 1459 C CA . ASN A 1 189 ? 14.656 -3.981 -7.436 1.00 94.75 189 ASN A CA 1
ATOM 1460 C C . ASN A 1 189 ? 14.394 -5.489 -7.381 1.00 94.75 189 ASN A C 1
ATOM 1462 O O . ASN A 1 189 ? 14.363 -6.083 -6.300 1.00 94.75 189 ASN A O 1
ATOM 1466 N N . LEU A 1 190 ? 14.189 -6.119 -8.539 1.00 96.94 190 LEU A N 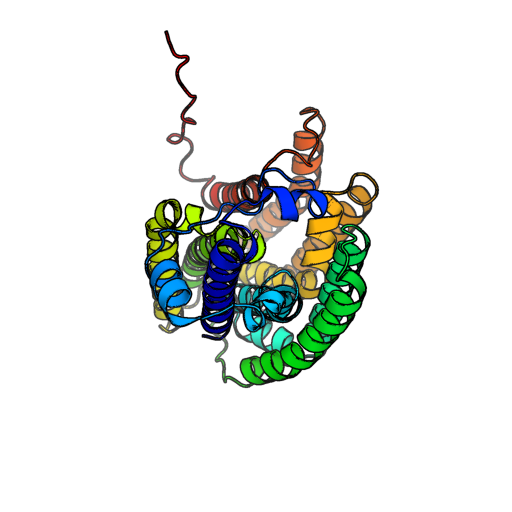1
ATOM 1467 C CA . LEU A 1 190 ? 13.879 -7.548 -8.603 1.00 96.94 190 LEU A CA 1
ATOM 1468 C C . LEU A 1 190 ? 14.967 -8.419 -7.957 1.00 96.94 190 LEU A C 1
ATOM 1470 O O . LEU A 1 190 ? 14.640 -9.452 -7.381 1.00 96.94 190 LEU A O 1
ATOM 1474 N N . ALA A 1 191 ? 16.232 -7.992 -7.990 1.00 95.94 191 ALA A N 1
ATOM 1475 C CA . ALA A 1 191 ? 17.328 -8.757 -7.401 1.00 95.94 191 ALA A CA 1
ATOM 1476 C C . ALA A 1 191 ? 17.223 -8.903 -5.885 1.00 95.94 191 ALA A C 1
ATOM 1478 O O . ALA A 1 191 ? 17.747 -9.876 -5.380 1.00 95.94 191 ALA A O 1
ATOM 1479 N N . TRP A 1 192 ? 16.503 -8.009 -5.192 1.00 93.19 192 TRP A N 1
ATOM 1480 C CA . TRP A 1 192 ? 16.263 -8.127 -3.749 1.00 93.19 192 TRP A CA 1
ATOM 1481 C C . TRP A 1 192 ? 15.256 -9.219 -3.377 1.00 93.19 192 TRP A C 1
ATOM 1483 O O . TRP A 1 192 ? 15.024 -9.466 -2.191 1.00 93.19 192 TRP A O 1
ATOM 1493 N N . LEU A 1 193 ? 14.572 -9.807 -4.366 1.00 94.31 193 LEU A N 1
ATOM 1494 C CA . LEU A 1 193 ? 13.499 -10.755 -4.113 1.00 94.31 193 LEU A CA 1
ATOM 1495 C C . LEU A 1 193 ? 13.998 -11.974 -3.344 1.00 94.31 193 LEU A C 1
ATOM 1497 O O . LEU A 1 193 ? 13.306 -12.389 -2.421 1.00 94.31 193 LEU A O 1
ATOM 1501 N N . ASP A 1 194 ? 15.167 -12.516 -3.680 1.00 92.88 194 ASP A N 1
ATOM 1502 C CA . ASP A 1 194 ? 15.693 -13.726 -3.041 1.00 92.88 194 ASP A CA 1
ATOM 1503 C C . ASP A 1 194 ? 16.041 -13.470 -1.566 1.00 92.88 194 ASP A C 1
ATOM 1505 O O . ASP A 1 194 ? 15.746 -14.296 -0.697 1.00 92.88 194 ASP A O 1
ATOM 1509 N N . GLU A 1 195 ? 16.567 -12.285 -1.249 1.00 89.56 195 GLU A N 1
ATOM 1510 C CA . GLU A 1 195 ? 16.899 -11.858 0.110 1.00 89.56 195 GLU A CA 1
ATOM 1511 C C . GLU A 1 195 ? 15.650 -11.644 0.968 1.00 89.56 195 GLU A C 1
ATOM 1513 O O . GLU A 1 195 ? 15.672 -11.911 2.173 1.00 89.56 195 GLU A O 1
ATOM 1518 N N . VAL A 1 196 ? 14.546 -11.173 0.373 1.00 88.12 196 VAL A N 1
ATOM 1519 C CA . VAL A 1 196 ? 13.293 -10.930 1.107 1.00 88.12 196 VAL A CA 1
ATOM 1520 C C . VAL A 1 196 ? 12.254 -12.040 0.951 1.00 88.12 196 VAL A C 1
ATOM 1522 O O . VAL A 1 196 ? 11.240 -12.005 1.649 1.00 88.12 196 VAL A O 1
ATOM 1525 N N . ALA A 1 197 ? 12.482 -13.047 0.104 1.00 92.19 197 ALA A N 1
ATOM 1526 C CA . ALA A 1 197 ? 11.499 -14.080 -0.235 1.00 92.19 197 ALA A CA 1
ATOM 1527 C C . ALA A 1 197 ? 10.994 -14.821 1.005 1.00 92.19 197 ALA A C 1
ATOM 1529 O O . ALA A 1 197 ? 9.786 -14.998 1.173 1.00 92.19 197 ALA A O 1
ATOM 1530 N N . LEU A 1 198 ? 11.900 -15.201 1.913 1.00 90.38 198 LEU A N 1
ATOM 1531 C CA . LEU A 1 198 ? 11.529 -15.883 3.153 1.00 90.38 198 LEU A CA 1
ATOM 1532 C C . LEU A 1 198 ? 10.675 -14.987 4.064 1.00 90.38 198 LEU A C 1
ATOM 1534 O O . LEU A 1 198 ? 9.699 -15.457 4.649 1.00 90.38 198 LEU A O 1
ATOM 1538 N N . ILE A 1 199 ? 11.010 -13.696 4.155 1.00 86.50 199 ILE A N 1
ATOM 1539 C CA . ILE A 1 199 ? 10.256 -12.712 4.945 1.00 86.50 199 ILE A CA 1
ATOM 1540 C C . ILE A 1 199 ? 8.862 -12.522 4.343 1.00 86.50 199 ILE A C 1
ATOM 1542 O O . ILE A 1 199 ? 7.871 -12.552 5.072 1.00 86.50 199 ILE A O 1
ATOM 1546 N N . LEU A 1 200 ? 8.770 -12.377 3.018 1.00 90.31 200 LEU A N 1
ATOM 1547 C CA . LEU A 1 200 ? 7.506 -12.243 2.301 1.00 90.31 200 LEU A CA 1
ATOM 1548 C C . LEU A 1 200 ? 6.637 -13.494 2.458 1.00 90.31 200 LEU A C 1
ATOM 1550 O O . LEU A 1 200 ? 5.462 -13.370 2.786 1.00 90.31 200 LEU A O 1
ATOM 1554 N N . ALA A 1 201 ? 7.207 -14.692 2.322 1.00 94.75 201 ALA A N 1
ATOM 1555 C CA . ALA A 1 201 ? 6.488 -15.949 2.517 1.00 94.75 201 ALA A CA 1
ATOM 1556 C C . ALA A 1 201 ? 5.961 -16.091 3.954 1.00 94.75 201 ALA A C 1
ATOM 1558 O O . ALA A 1 201 ? 4.787 -16.416 4.157 1.00 94.75 201 ALA A O 1
ATOM 1559 N N . ALA A 1 202 ? 6.795 -15.791 4.956 1.00 90.06 202 ALA A N 1
ATOM 1560 C CA . ALA A 1 202 ? 6.390 -15.795 6.359 1.00 90.06 202 ALA A CA 1
ATOM 1561 C C . ALA A 1 202 ? 5.284 -14.763 6.634 1.00 90.06 202 ALA A C 1
ATOM 1563 O O . ALA A 1 202 ? 4.312 -15.069 7.326 1.00 90.06 202 ALA A O 1
ATOM 1564 N N . ALA A 1 203 ? 5.384 -13.566 6.051 1.00 89.31 203 ALA A N 1
ATOM 1565 C CA . ALA A 1 203 ? 4.373 -12.524 6.171 1.00 89.31 203 ALA A CA 1
ATOM 1566 C C . ALA A 1 203 ? 3.054 -12.916 5.483 1.00 89.31 203 ALA A C 1
ATOM 1568 O O . ALA A 1 203 ? 1.985 -12.727 6.060 1.00 89.31 203 ALA A O 1
ATOM 1569 N N . THR A 1 204 ? 3.095 -13.532 4.298 1.00 96.19 204 THR A N 1
ATOM 1570 C CA . THR A 1 204 ? 1.906 -14.065 3.616 1.00 96.19 204 THR A CA 1
ATOM 1571 C C . THR A 1 204 ? 1.237 -15.160 4.439 1.00 96.19 204 THR A C 1
ATOM 1573 O O . THR A 1 204 ? 0.013 -15.139 4.595 1.00 96.19 204 THR A O 1
ATOM 1576 N N . LEU A 1 205 ? 2.014 -16.096 4.993 1.00 96.50 205 LEU A N 1
ATOM 1577 C CA . LEU A 1 205 ? 1.495 -17.157 5.853 1.00 96.50 205 LEU A CA 1
ATOM 1578 C C . LEU A 1 205 ? 0.853 -16.575 7.117 1.00 96.50 205 LEU A C 1
ATOM 1580 O O . LEU A 1 205 ? -0.283 -16.923 7.439 1.00 96.50 205 LEU A O 1
ATOM 1584 N N . MET A 1 206 ? 1.544 -15.657 7.795 1.00 94.88 206 MET A N 1
ATOM 1585 C CA . MET A 1 206 ? 1.044 -15.011 9.007 1.00 94.88 206 MET A CA 1
ATOM 1586 C C . MET A 1 206 ? -0.239 -14.226 8.733 1.00 94.88 206 MET A C 1
ATOM 1588 O O . MET A 1 206 ? -1.226 -14.381 9.445 1.00 94.88 206 MET A O 1
ATOM 1592 N N . LEU A 1 207 ? -0.274 -13.440 7.657 1.00 93.94 207 LEU A N 1
ATOM 1593 C CA . LEU A 1 207 ? -1.468 -12.704 7.257 1.00 93.94 207 LEU A CA 1
ATOM 1594 C C . LEU A 1 207 ? -2.632 -13.648 6.920 1.00 93.94 207 LEU A C 1
ATOM 1596 O O . LEU A 1 207 ? -3.769 -13.387 7.309 1.00 93.94 207 LEU A O 1
ATOM 1600 N N . SER A 1 208 ? -2.360 -14.765 6.242 1.00 95.44 208 SER A N 1
ATOM 1601 C CA . SER A 1 208 ? -3.371 -15.784 5.934 1.00 95.44 208 SER A CA 1
ATOM 1602 C C . SER A 1 208 ? -3.929 -16.424 7.206 1.00 95.44 208 SER A C 1
ATOM 1604 O O . SER A 1 208 ? -5.144 -16.590 7.328 1.00 95.44 208 SER A O 1
ATOM 1606 N N . LEU A 1 209 ? -3.066 -16.715 8.185 1.00 95.69 209 LEU A N 1
ATOM 1607 C CA . LEU A 1 209 ? -3.475 -17.192 9.502 1.00 95.69 209 LEU A CA 1
ATOM 1608 C C . LEU A 1 209 ? -4.325 -16.144 10.227 1.00 95.69 209 LEU A C 1
ATOM 1610 O O . LEU A 1 209 ? -5.383 -16.488 10.745 1.00 95.69 209 LEU A O 1
ATOM 1614 N N . CYS A 1 210 ? -3.933 -14.868 10.206 1.00 93.44 210 CYS A N 1
ATOM 1615 C CA . CYS A 1 210 ? -4.714 -13.795 10.817 1.00 93.44 210 CYS A CA 1
ATOM 1616 C C . CYS A 1 210 ? -6.103 -13.653 10.187 1.00 93.44 210 CYS A C 1
ATOM 1618 O O . CYS A 1 210 ? -7.094 -13.471 10.897 1.00 93.44 210 CYS A O 1
ATOM 1620 N N . LEU A 1 211 ? -6.204 -13.779 8.861 1.00 92.88 211 LEU A N 1
ATOM 1621 C CA . LEU A 1 211 ? -7.482 -13.775 8.148 1.00 92.88 211 LEU A CA 1
ATOM 1622 C C . LEU A 1 211 ? -8.346 -14.992 8.506 1.00 92.88 211 LEU A C 1
ATOM 1624 O O . LEU A 1 211 ? -9.566 -14.858 8.621 1.00 92.88 211 LEU A O 1
ATOM 1628 N N . TRP A 1 212 ? -7.727 -16.156 8.715 1.00 93.56 212 TRP A N 1
ATOM 1629 C CA . TRP A 1 212 ? -8.409 -17.368 9.166 1.00 93.56 212 TRP A CA 1
ATOM 1630 C C . TRP A 1 212 ? -8.875 -17.277 10.623 1.00 93.56 212 TRP A C 1
ATOM 1632 O O . TRP A 1 212 ? -10.002 -17.655 10.918 1.00 93.56 212 TRP A O 1
ATOM 1642 N N . VAL A 1 213 ? -8.063 -16.738 11.536 1.00 91.81 213 VAL A N 1
ATOM 1643 C CA . VAL A 1 213 ? -8.470 -16.494 12.932 1.00 91.81 213 VAL A CA 1
ATOM 1644 C C . VAL A 1 213 ? -9.623 -15.495 12.975 1.00 91.81 213 VAL A C 1
ATOM 1646 O O . VAL A 1 213 ? -10.598 -15.713 13.689 1.00 91.81 213 VAL A O 1
ATOM 1649 N N . ARG A 1 214 ? -9.565 -14.438 12.156 1.00 91.25 214 ARG A N 1
ATOM 1650 C CA . ARG A 1 214 ? -10.625 -13.425 12.067 1.00 91.25 214 ARG A CA 1
ATOM 1651 C C . ARG A 1 214 ? -11.974 -14.020 11.661 1.00 91.25 214 ARG A C 1
ATOM 1653 O O . ARG A 1 214 ? -13.001 -13.545 12.129 1.00 91.25 214 ARG A O 1
ATOM 1660 N N . SER A 1 215 ? -11.993 -15.037 10.795 1.00 90.06 215 SER A N 1
ATOM 1661 C CA . SER A 1 215 ? -13.244 -15.681 10.367 1.00 90.06 215 SER A CA 1
ATOM 1662 C C . SER A 1 215 ? -13.855 -16.599 11.430 1.00 90.06 215 SER A C 1
ATOM 1664 O O . SER A 1 215 ? -14.955 -17.116 11.232 1.00 90.06 215 SER A O 1
ATOM 1666 N N . ARG A 1 216 ? -13.173 -16.805 12.563 1.00 92.00 216 ARG A N 1
ATOM 1667 C CA . ARG A 1 216 ? -13.698 -17.571 13.691 1.00 92.00 216 ARG A CA 1
ATOM 1668 C C . ARG A 1 216 ? -14.466 -16.667 14.657 1.00 92.00 216 ARG A C 1
ATOM 1670 O O . ARG A 1 216 ? -14.033 -15.544 14.916 1.00 92.00 216 ARG A O 1
ATOM 1677 N N . PRO A 1 217 ? -15.570 -17.161 15.245 1.00 89.75 217 PRO A N 1
ATOM 1678 C CA . PRO A 1 217 ? -16.218 -16.481 16.355 1.00 89.75 217 PRO A CA 1
ATOM 1679 C C . PRO A 1 217 ? -15.221 -16.299 17.499 1.00 89.75 217 PRO A C 1
ATOM 1681 O O . PRO A 1 217 ? -14.593 -17.261 17.943 1.00 89.75 217 PRO A O 1
ATOM 1684 N N . THR A 1 218 ? -15.092 -15.072 17.983 1.00 90.19 218 THR A N 1
ATOM 1685 C CA . THR A 1 218 ? -14.310 -14.751 19.177 1.00 90.19 218 THR A CA 1
ATOM 1686 C C . THR A 1 218 ? -15.242 -14.231 20.261 1.00 90.19 218 THR A C 1
ATOM 1688 O O . THR A 1 218 ? -16.172 -13.490 19.934 1.00 90.19 218 THR A O 1
ATOM 1691 N N . PRO A 1 219 ? -15.014 -14.578 21.538 1.00 90.38 219 PRO A N 1
ATOM 1692 C CA . PRO A 1 219 ? -15.801 -14.023 22.626 1.00 90.38 219 PRO A CA 1
ATOM 1693 C C . PRO A 1 219 ? -15.667 -12.498 22.635 1.00 90.38 219 PRO A C 1
ATOM 1695 O O . PRO A 1 219 ? -14.567 -11.955 22.448 1.00 90.38 219 PRO A O 1
ATOM 1698 N N . ALA A 1 220 ? -16.803 -11.829 22.831 1.00 91.38 220 ALA A N 1
ATOM 1699 C CA . ALA A 1 220 ? -16.837 -10.398 23.081 1.00 91.38 220 ALA A CA 1
ATOM 1700 C C . ALA A 1 220 ? -16.043 -10.082 24.355 1.00 91.38 220 ALA A C 1
ATOM 1702 O O . ALA A 1 220 ? -15.957 -10.901 25.272 1.00 91.38 220 ALA A O 1
ATOM 1703 N N . THR A 1 221 ? -15.428 -8.906 24.387 1.00 88.94 221 THR A N 1
ATOM 1704 C CA . THR A 1 221 ? -14.709 -8.413 25.562 1.00 88.94 221 THR A CA 1
ATOM 1705 C C . THR A 1 221 ? -15.591 -7.481 26.385 1.00 88.94 221 THR A C 1
ATOM 1707 O O . THR A 1 221 ? -16.273 -6.631 25.822 1.00 88.94 221 THR A O 1
ATOM 1710 N N . ASP A 1 222 ? -15.496 -7.565 27.712 1.00 88.31 222 ASP A N 1
ATOM 1711 C CA . ASP A 1 222 ? -16.073 -6.560 28.619 1.00 88.31 222 ASP A CA 1
ATOM 1712 C C . ASP A 1 222 ? -15.084 -5.413 28.912 1.00 88.31 222 ASP A C 1
ATOM 1714 O O . ASP A 1 222 ? -15.377 -4.495 29.678 1.00 88.31 222 ASP A O 1
ATOM 1718 N N . SER A 1 223 ? -13.879 -5.453 28.332 1.00 89.00 223 SER A N 1
ATOM 1719 C CA . SER A 1 223 ? -12.830 -4.465 28.590 1.00 89.00 223 SER A CA 1
ATOM 1720 C C . SER A 1 223 ? -13.067 -3.153 27.839 1.00 89.00 223 SER A C 1
ATOM 1722 O O . SER A 1 223 ? -12.855 -3.078 26.627 1.00 89.00 223 SER A O 1
ATOM 1724 N N . ALA A 1 224 ? -13.351 -2.084 28.588 1.00 87.88 224 ALA A N 1
ATOM 1725 C CA . ALA A 1 224 ? -13.492 -0.727 28.055 1.00 87.88 224 ALA A CA 1
ATOM 1726 C C . ALA A 1 224 ? -12.260 -0.245 27.258 1.00 87.88 224 ALA A C 1
ATOM 1728 O O . ALA A 1 224 ? -12.408 0.495 26.288 1.00 87.88 224 ALA A O 1
ATOM 1729 N N . LEU A 1 225 ? -11.044 -0.679 27.624 1.00 86.31 225 LEU A N 1
ATOM 1730 C CA . LEU A 1 225 ? -9.822 -0.335 26.885 1.00 86.31 225 LEU A CA 1
ATOM 1731 C C . LEU A 1 225 ? -9.802 -0.982 25.495 1.00 86.31 225 LEU A C 1
ATOM 1733 O O . LEU A 1 225 ? -9.481 -0.314 24.517 1.00 86.31 225 LEU A O 1
ATOM 1737 N N . VAL A 1 226 ? -10.147 -2.269 25.393 1.00 90.19 226 VAL A N 1
ATOM 1738 C CA . VAL A 1 226 ? -10.160 -2.977 24.103 1.00 90.19 226 VAL A CA 1
ATOM 1739 C C . VAL A 1 226 ? -11.228 -2.384 23.186 1.00 90.19 226 VAL A C 1
ATOM 1741 O O . VAL A 1 226 ? -10.945 -2.131 22.017 1.00 90.19 226 VAL A O 1
ATOM 1744 N N . THR A 1 227 ? -12.412 -2.090 23.728 1.00 91.31 227 THR A N 1
ATOM 1745 C CA . THR A 1 227 ? -13.491 -1.390 23.017 1.00 91.31 227 THR A CA 1
ATOM 1746 C C . THR A 1 227 ? -13.023 -0.018 22.519 1.00 91.31 227 THR A C 1
ATOM 1748 O O . THR A 1 227 ? -13.147 0.284 21.332 1.00 91.31 227 THR A O 1
ATOM 1751 N N . ALA A 1 228 ? -12.395 0.789 23.382 1.00 89.81 228 ALA A N 1
ATOM 1752 C CA . ALA A 1 228 ? -11.840 2.091 23.013 1.00 89.81 228 ALA A CA 1
ATOM 1753 C C . ALA A 1 228 ? -10.787 1.995 21.897 1.00 89.81 228 ALA A C 1
ATOM 1755 O O . ALA A 1 228 ? -10.892 2.707 20.901 1.00 89.81 228 ALA A O 1
ATOM 1756 N N . LEU A 1 229 ? -9.800 1.102 22.024 1.00 90.25 229 LEU A N 1
ATOM 1757 C CA . LEU A 1 229 ? -8.750 0.915 21.016 1.00 90.25 229 LEU A CA 1
ATOM 1758 C C . LEU A 1 229 ? -9.321 0.470 19.668 1.00 90.25 229 LEU A C 1
ATOM 1760 O O . LEU A 1 229 ? -8.892 0.967 18.627 1.00 90.25 229 LEU A O 1
ATOM 1764 N N . HIS A 1 230 ? -10.308 -0.425 19.687 1.00 93.56 230 HIS A N 1
ATOM 1765 C CA . HIS A 1 230 ? -10.997 -0.877 18.486 1.00 93.56 230 HIS A CA 1
ATOM 1766 C C . HIS A 1 230 ? -11.689 0.287 17.758 1.00 93.56 230 HIS A C 1
ATOM 1768 O O . HIS A 1 230 ? -11.427 0.511 16.575 1.00 93.56 230 HIS A O 1
ATOM 1774 N N . HIS A 1 231 ? -12.510 1.080 18.457 1.00 93.69 231 HIS A N 1
ATOM 1775 C CA . HIS A 1 231 ? -13.214 2.212 17.844 1.00 93.69 231 HIS A CA 1
ATOM 1776 C C . HIS A 1 231 ? -12.273 3.343 17.414 1.00 93.69 231 HIS A C 1
ATOM 1778 O O . HIS A 1 231 ? -12.435 3.887 16.322 1.00 93.69 231 HIS A O 1
ATOM 1784 N N . VAL A 1 232 ? -11.256 3.676 18.217 1.00 92.50 232 VAL A N 1
ATOM 1785 C CA . VAL A 1 232 ? -10.233 4.667 17.840 1.00 92.50 232 VAL A CA 1
ATOM 1786 C C . VAL A 1 232 ? -9.484 4.218 16.592 1.00 92.50 232 VAL A C 1
ATOM 1788 O O . VAL A 1 232 ? -9.334 5.006 15.663 1.00 92.50 232 VAL A O 1
ATOM 1791 N N . GLY A 1 233 ? -9.061 2.955 16.515 1.00 92.44 233 GLY A N 1
ATOM 1792 C CA . GLY A 1 233 ? -8.396 2.430 15.325 1.00 92.44 233 GLY A CA 1
ATOM 1793 C C . GLY A 1 233 ? -9.314 2.415 14.094 1.00 92.44 233 GLY A C 1
ATOM 1794 O O . GLY A 1 233 ? -8.888 2.775 12.994 1.00 92.44 233 GLY A O 1
ATOM 1795 N N . ALA A 1 234 ? -10.595 2.072 14.264 1.00 94.62 234 ALA A N 1
ATOM 1796 C CA . ALA A 1 234 ? -11.582 2.128 13.188 1.00 94.62 234 ALA A CA 1
ATOM 1797 C C . ALA A 1 234 ? -11.790 3.568 12.684 1.00 94.62 234 ALA A C 1
ATOM 1799 O O . ALA A 1 234 ? -11.866 3.800 11.480 1.00 94.62 234 ALA A O 1
ATOM 1800 N N . ARG A 1 235 ? -11.827 4.561 13.579 1.00 95.44 235 ARG A N 1
ATOM 1801 C CA . ARG A 1 235 ? -11.925 5.975 13.192 1.00 95.44 235 ARG A CA 1
ATOM 1802 C C . ARG A 1 235 ? -10.640 6.508 12.584 1.00 95.44 235 ARG A C 1
ATOM 1804 O O . ARG A 1 235 ? -10.722 7.241 11.607 1.00 95.44 235 ARG A O 1
ATOM 1811 N N . PHE A 1 236 ? -9.482 6.090 13.084 1.00 93.50 236 PHE A N 1
ATOM 1812 C CA . PHE A 1 236 ? -8.185 6.433 12.508 1.00 93.50 236 PHE A CA 1
ATOM 1813 C C . PHE A 1 236 ? -8.079 5.933 11.070 1.00 93.50 236 PHE A C 1
ATOM 1815 O O . PHE A 1 236 ? -7.787 6.707 10.167 1.00 93.50 236 PHE A O 1
ATOM 1822 N N . THR A 1 237 ? -8.399 4.662 10.829 1.00 93.19 237 THR A N 1
ATOM 1823 C CA . THR A 1 237 ? -8.407 4.102 9.469 1.00 93.19 237 THR A CA 1
ATOM 1824 C C . THR A 1 237 ? -9.477 4.734 8.573 1.00 93.19 237 THR A C 1
ATOM 1826 O O . THR A 1 237 ? -9.312 4.790 7.358 1.00 93.19 237 THR A O 1
ATOM 1829 N N . LEU A 1 238 ? -10.557 5.281 9.124 1.00 95.19 238 LEU A N 1
ATOM 1830 C CA . LEU A 1 238 ? -11.507 6.065 8.340 1.00 95.19 238 LEU A CA 1
ATOM 1831 C C . LEU A 1 238 ? -10.916 7.429 7.940 1.00 95.19 238 LEU A C 1
ATOM 1833 O O . LEU A 1 238 ? -10.880 7.770 6.761 1.00 95.19 238 LEU A O 1
ATOM 1837 N N . THR A 1 239 ? -10.430 8.214 8.902 1.00 93.12 239 THR A N 1
ATOM 1838 C CA . THR A 1 239 ? -9.991 9.601 8.674 1.00 93.12 239 THR A CA 1
ATOM 1839 C C . THR A 1 239 ? -8.635 9.700 7.977 1.00 93.12 239 THR A C 1
ATOM 1841 O O . THR A 1 239 ? -8.397 10.653 7.237 1.00 93.12 239 THR A O 1
ATOM 1844 N N . PHE A 1 240 ? -7.765 8.705 8.150 1.00 92.81 240 PHE A N 1
ATOM 1845 C CA . PHE A 1 240 ? -6.451 8.651 7.511 1.00 92.81 240 PHE A CA 1
ATOM 1846 C C . PHE A 1 240 ? -6.517 8.231 6.033 1.00 92.81 240 PHE A C 1
ATOM 1848 O O . PHE A 1 240 ? -5.583 8.508 5.285 1.00 92.81 240 PHE A O 1
ATOM 1855 N N . ALA A 1 241 ? -7.630 7.640 5.579 1.00 90.69 241 ALA A N 1
ATOM 1856 C CA . ALA A 1 241 ? -7.735 7.013 4.259 1.00 90.69 241 ALA A CA 1
ATOM 1857 C C . ALA A 1 241 ? -7.430 7.956 3.091 1.00 90.69 241 ALA A C 1
ATOM 1859 O O . ALA A 1 241 ? -6.833 7.529 2.112 1.00 90.69 241 ALA A O 1
ATOM 1860 N N . ALA A 1 242 ? -7.834 9.224 3.174 1.00 93.31 242 ALA A N 1
ATOM 1861 C CA . ALA A 1 242 ? -7.566 10.206 2.128 1.00 93.31 242 ALA A CA 1
ATOM 1862 C C . ALA A 1 242 ? -6.189 10.883 2.257 1.00 93.31 242 ALA A C 1
ATOM 1864 O O . ALA A 1 242 ? -5.444 10.866 1.277 1.00 93.31 242 ALA A O 1
ATOM 1865 N N . PRO A 1 243 ? -5.794 11.436 3.423 1.00 92.19 243 PRO A N 1
ATOM 1866 C CA . PRO A 1 243 ? -4.537 12.173 3.530 1.00 92.19 243 PRO A CA 1
ATOM 1867 C C . PRO A 1 243 ? -3.289 11.289 3.669 1.00 92.19 243 PRO A C 1
ATOM 1869 O O . PRO A 1 243 ? -2.192 11.841 3.655 1.00 92.19 243 PRO A O 1
ATOM 1872 N N . ALA A 1 244 ? -3.409 9.961 3.805 1.00 87.12 244 ALA A N 1
ATOM 1873 C CA . ALA A 1 244 ? -2.280 9.065 4.088 1.00 87.12 244 ALA A CA 1
ATOM 1874 C C . ALA A 1 244 ? -1.055 9.311 3.194 1.00 87.12 244 ALA A C 1
ATOM 1876 O O . ALA A 1 244 ? 0.059 9.477 3.693 1.00 87.12 244 ALA A O 1
ATOM 1877 N N . LEU A 1 245 ? -1.261 9.377 1.876 1.00 85.50 245 LEU A N 1
ATOM 1878 C CA . LEU A 1 245 ? -0.165 9.547 0.927 1.00 85.50 245 LEU A CA 1
ATOM 1879 C C . LEU A 1 245 ? 0.434 10.960 0.974 1.00 85.50 245 LEU A C 1
ATOM 1881 O O . LEU A 1 245 ? 1.654 11.108 0.953 1.00 85.50 245 LEU A O 1
ATOM 1885 N N . ALA A 1 246 ? -0.408 11.989 1.111 1.00 86.88 246 ALA A N 1
ATOM 1886 C CA . ALA A 1 246 ? 0.039 13.374 1.257 1.00 86.88 246 ALA A CA 1
ATOM 1887 C C . ALA A 1 246 ? 0.860 13.570 2.538 1.00 86.88 246 ALA A C 1
ATOM 1889 O O . ALA A 1 246 ? 1.887 14.241 2.511 1.00 86.88 246 ALA A O 1
ATOM 1890 N N . ILE A 1 247 ? 0.440 12.951 3.645 1.00 83.19 247 ILE A N 1
ATOM 1891 C CA . ILE A 1 247 ? 1.186 12.961 4.906 1.00 83.19 247 ILE A CA 1
ATOM 1892 C C . ILE A 1 247 ? 2.533 12.266 4.707 1.00 83.19 247 ILE A C 1
ATOM 1894 O O . ILE A 1 247 ? 3.557 12.843 5.054 1.00 83.19 247 ILE A O 1
ATOM 1898 N N . ARG A 1 248 ? 2.561 11.071 4.099 1.00 83.88 248 ARG A N 1
ATOM 1899 C CA . ARG A 1 248 ? 3.814 10.344 3.839 1.00 83.88 248 ARG A CA 1
ATOM 1900 C C . ARG A 1 248 ? 4.817 11.197 3.058 1.00 83.88 248 ARG A C 1
ATOM 1902 O O . ARG A 1 248 ? 5.932 11.379 3.531 1.00 83.88 248 ARG A O 1
ATOM 1909 N N . TYR A 1 249 ? 4.431 11.720 1.893 1.00 79.38 249 TYR A N 1
ATOM 1910 C CA . TYR A 1 249 ? 5.343 12.518 1.064 1.00 79.38 249 TYR A CA 1
ATOM 1911 C C . TYR A 1 249 ? 5.637 13.891 1.664 1.00 79.38 249 TYR A C 1
ATOM 1913 O O . TYR A 1 249 ? 6.752 14.387 1.556 1.00 79.38 249 TYR A O 1
ATOM 1921 N N . GLY A 1 250 ? 4.672 14.515 2.337 1.00 79.31 250 GLY A N 1
ATOM 1922 C CA . GLY A 1 250 ? 4.898 15.797 2.993 1.00 79.31 250 GLY A CA 1
ATOM 1923 C C . GLY A 1 250 ? 5.924 15.697 4.122 1.00 79.31 250 GLY A C 1
ATOM 1924 O O . GLY A 1 250 ? 6.717 16.615 4.295 1.00 79.31 250 GLY A O 1
ATOM 1925 N N . MET A 1 251 ? 5.983 14.565 4.833 1.00 75.19 251 MET A N 1
ATOM 1926 C CA . MET A 1 251 ? 6.983 14.332 5.882 1.00 75.19 251 MET A CA 1
ATOM 1927 C C . MET A 1 251 ? 8.412 14.171 5.341 1.00 75.19 251 MET A C 1
ATOM 1929 O O . MET A 1 251 ? 9.357 14.414 6.087 1.00 75.19 251 MET A O 1
ATOM 1933 N N . THR A 1 252 ? 8.591 13.800 4.068 1.00 74.19 252 THR A N 1
ATOM 1934 C CA . THR A 1 252 ? 9.919 13.687 3.438 1.00 74.19 252 THR A CA 1
ATOM 1935 C C . THR A 1 252 ? 10.382 14.981 2.761 1.00 74.19 252 THR A C 1
ATOM 1937 O O . THR A 1 252 ? 11.548 15.092 2.391 1.00 74.19 252 THR A O 1
ATOM 1940 N N . HIS A 1 253 ? 9.509 15.989 2.641 1.00 73.50 253 HIS A N 1
ATOM 1941 C CA . HIS A 1 253 ? 9.817 17.274 2.010 1.00 73.50 253 HIS A CA 1
ATOM 1942 C C . HIS A 1 253 ? 9.879 18.398 3.048 1.00 73.50 253 HIS A C 1
ATOM 1944 O O . HIS A 1 253 ? 8.878 18.741 3.677 1.00 73.50 253 HIS A O 1
ATOM 1950 N N . SER A 1 254 ? 11.040 19.043 3.181 1.00 74.38 254 SER A N 1
ATOM 1951 C CA . SER A 1 254 ? 11.286 20.090 4.189 1.00 74.38 254 SER A CA 1
ATOM 1952 C C . SER A 1 254 ? 10.272 21.242 4.152 1.00 74.38 254 SER A C 1
ATOM 1954 O O . SER A 1 254 ? 9.874 21.738 5.201 1.00 74.38 254 SER A O 1
ATOM 1956 N N . ALA A 1 255 ? 9.799 21.634 2.966 1.00 78.8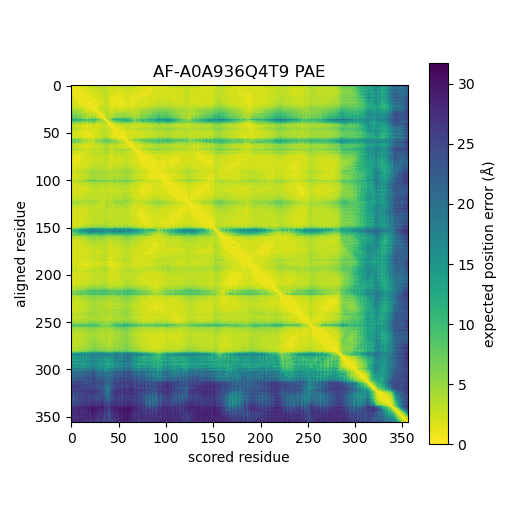1 255 ALA A N 1
ATOM 1957 C CA . ALA A 1 255 ? 8.799 22.692 2.810 1.00 78.81 255 ALA A CA 1
ATOM 1958 C C . ALA A 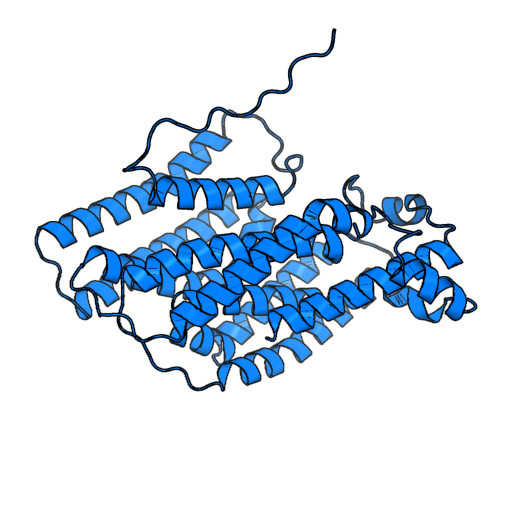1 255 ? 7.377 22.283 3.253 1.00 78.81 255 ALA A C 1
ATOM 1960 O O . ALA A 1 255 ? 6.552 23.149 3.536 1.00 78.81 255 ALA A O 1
ATOM 1961 N N . ALA A 1 256 ? 7.078 20.980 3.317 1.00 80.44 256 ALA A N 1
ATOM 1962 C CA . ALA A 1 256 ? 5.744 20.446 3.601 1.00 80.44 256 ALA A CA 1
ATOM 1963 C C . ALA A 1 256 ? 5.646 19.702 4.946 1.00 80.44 256 ALA A C 1
ATOM 1965 O O . ALA A 1 256 ? 4.532 19.416 5.391 1.00 80.44 256 ALA A O 1
ATOM 1966 N N . VAL A 1 257 ? 6.773 19.436 5.619 1.00 82.19 257 VAL A N 1
ATOM 1967 C CA . VAL A 1 257 ? 6.837 18.628 6.851 1.00 82.19 257 VAL A CA 1
ATOM 1968 C C . VAL A 1 257 ? 5.924 19.158 7.954 1.00 82.19 257 VAL A C 1
ATOM 1970 O O . VAL A 1 257 ? 5.193 18.391 8.577 1.00 82.19 257 VAL A O 1
ATOM 1973 N N . THR A 1 258 ? 5.878 20.478 8.149 1.00 80.56 258 THR A N 1
ATOM 1974 C CA . THR A 1 258 ? 5.022 21.106 9.163 1.00 80.56 258 THR A CA 1
ATOM 1975 C C . THR A 1 258 ? 3.545 20.880 8.857 1.00 80.56 258 THR A C 1
ATOM 1977 O O . THR A 1 258 ? 2.778 20.495 9.739 1.00 80.56 258 THR A O 1
ATOM 1980 N N . LEU A 1 259 ? 3.135 21.073 7.600 1.00 81.56 259 LEU A N 1
ATOM 1981 C CA . LEU A 1 259 ? 1.745 20.882 7.189 1.00 81.56 259 LEU A CA 1
ATOM 1982 C C . LEU A 1 259 ? 1.337 19.404 7.269 1.00 81.56 259 LEU A C 1
ATOM 1984 O O . LEU A 1 259 ? 0.238 19.097 7.726 1.00 81.56 259 LEU A O 1
ATOM 1988 N N . ALA A 1 260 ? 2.232 18.491 6.885 1.00 78.25 260 ALA A N 1
ATOM 1989 C CA . ALA A 1 260 ? 2.024 17.053 7.012 1.00 78.25 260 ALA A CA 1
ATOM 1990 C C . ALA A 1 260 ? 1.894 16.618 8.479 1.00 78.25 260 ALA A C 1
ATOM 1992 O O . ALA A 1 260 ? 0.994 15.845 8.810 1.00 78.25 260 ALA A O 1
ATOM 1993 N N . GLY A 1 261 ? 2.724 17.173 9.368 1.00 78.94 261 GLY A N 1
ATOM 1994 C CA . GLY A 1 261 ? 2.634 16.964 10.812 1.00 78.94 261 GLY A CA 1
ATOM 1995 C C . GLY A 1 261 ? 1.306 17.455 11.394 1.00 78.94 261 GLY A C 1
ATOM 1996 O O . GLY A 1 261 ? 0.658 16.725 12.144 1.00 78.94 261 GLY A O 1
ATOM 1997 N N . ILE A 1 262 ? 0.845 18.646 10.992 1.00 82.94 262 ILE A N 1
ATOM 1998 C CA . ILE A 1 262 ? -0.470 19.178 11.388 1.00 82.94 262 ILE A CA 1
ATOM 1999 C C . ILE A 1 262 ? -1.594 18.264 10.888 1.00 82.94 262 ILE A C 1
ATOM 2001 O O . ILE A 1 262 ? -2.478 17.903 11.662 1.00 82.94 262 ILE A O 1
ATOM 2005 N N . ALA A 1 263 ? -1.560 17.847 9.620 1.00 83.12 263 ALA A N 1
ATOM 2006 C CA . ALA A 1 263 ? -2.566 16.949 9.057 1.00 83.12 263 ALA A CA 1
ATOM 2007 C C . ALA A 1 263 ? -2.607 15.598 9.795 1.00 83.12 263 ALA A C 1
ATOM 2009 O O . ALA A 1 263 ? -3.689 15.114 10.133 1.00 83.12 263 ALA A O 1
ATOM 2010 N N . ALA A 1 264 ? -1.444 15.020 10.112 1.00 82.69 264 ALA A N 1
ATOM 2011 C CA . ALA A 1 264 ? -1.344 13.799 10.906 1.00 82.69 264 ALA A CA 1
ATOM 2012 C C . ALA A 1 264 ? -1.928 13.984 12.315 1.00 82.69 264 ALA A C 1
ATOM 2014 O O . ALA A 1 264 ? -2.717 13.153 12.768 1.00 82.69 264 ALA A O 1
ATOM 2015 N N . ALA A 1 265 ? -1.609 15.095 12.986 1.00 81.56 265 ALA A N 1
ATOM 2016 C CA . ALA A 1 265 ? -2.162 15.414 14.298 1.00 81.56 265 ALA A CA 1
ATOM 2017 C C . ALA A 1 265 ? -3.691 15.556 14.250 1.00 81.56 265 ALA A C 1
ATOM 2019 O O . ALA A 1 265 ? -4.382 14.973 15.082 1.00 81.56 265 ALA A O 1
ATOM 2020 N N . VAL A 1 266 ? -4.240 16.254 13.250 1.00 88.44 266 VAL A N 1
ATOM 2021 C CA . VAL A 1 266 ? -5.695 16.398 13.066 1.00 88.44 266 VAL A CA 1
ATOM 2022 C C . VAL A 1 266 ? -6.370 15.038 12.883 1.00 88.44 266 VAL A C 1
ATOM 2024 O O . VAL A 1 266 ? -7.392 14.778 13.518 1.00 88.44 266 VAL A O 1
ATOM 2027 N N . VAL A 1 267 ? -5.793 14.146 12.072 1.00 86.75 267 VAL A N 1
ATOM 2028 C CA . VAL A 1 267 ? -6.305 12.779 11.885 1.00 86.75 267 VAL A CA 1
ATOM 2029 C C . VAL A 1 267 ? -6.314 12.006 13.206 1.00 86.75 267 VAL A C 1
ATOM 2031 O O . VAL A 1 267 ? -7.339 11.420 13.558 1.00 86.75 267 VAL A O 1
ATOM 2034 N N . ILE A 1 268 ? -5.202 12.028 13.950 1.00 86.12 268 ILE A N 1
ATOM 2035 C CA . ILE A 1 268 ? -5.057 11.324 15.233 1.00 86.12 268 ILE A CA 1
ATOM 2036 C C . ILE A 1 268 ? -6.061 11.859 16.258 1.00 86.12 268 ILE A C 1
ATOM 2038 O O . ILE A 1 268 ? -6.785 11.081 16.877 1.00 86.12 268 ILE A O 1
ATOM 2042 N N . LEU A 1 269 ? -6.152 13.181 16.414 1.00 85.94 269 LEU A N 1
ATOM 2043 C CA . LEU A 1 269 ? -7.070 13.822 17.357 1.00 85.94 269 LEU A CA 1
ATOM 2044 C C . LEU A 1 269 ? -8.528 13.544 17.003 1.00 85.94 269 LEU A C 1
ATOM 2046 O O . LEU A 1 269 ? -9.316 13.192 17.879 1.00 85.94 269 LEU A O 1
ATOM 2050 N N . SER A 1 270 ? -8.884 13.649 15.722 1.00 91.44 270 SER A N 1
ATOM 2051 C CA . SER A 1 270 ? -10.229 13.333 15.244 1.00 91.44 270 SER A CA 1
ATOM 2052 C C . SER A 1 270 ? -10.595 11.879 15.548 1.00 91.44 270 SER A C 1
ATOM 2054 O O . SER A 1 270 ? -11.678 11.615 16.076 1.00 91.44 270 SER A O 1
ATOM 2056 N N . ALA A 1 271 ? -9.678 10.942 15.293 1.00 90.94 271 ALA A N 1
ATOM 2057 C CA . ALA A 1 271 ? -9.873 9.524 15.571 1.00 90.94 271 ALA A CA 1
ATOM 2058 C C . ALA A 1 271 ? -10.018 9.223 17.066 1.00 90.94 271 ALA A C 1
ATOM 2060 O O . ALA A 1 271 ? -10.892 8.449 17.452 1.00 90.94 271 ALA A O 1
ATOM 2061 N N . LEU A 1 272 ? -9.203 9.864 17.908 1.00 87.38 272 LEU A N 1
ATOM 2062 C CA . LEU A 1 272 ? -9.296 9.748 19.361 1.00 87.38 272 LEU A CA 1
ATOM 2063 C C . LEU A 1 272 ? -10.648 10.258 19.864 1.00 87.38 272 LEU A C 1
ATOM 2065 O O . LEU A 1 272 ? -11.358 9.527 20.544 1.00 87.38 272 LEU A O 1
ATOM 2069 N N . ILE A 1 273 ? -11.036 11.483 19.505 1.00 89.19 273 ILE A N 1
ATOM 2070 C CA . ILE A 1 273 ? -12.277 12.104 19.992 1.00 89.19 273 ILE A CA 1
ATOM 2071 C C . ILE A 1 273 ? -13.499 11.291 19.555 1.00 89.19 273 ILE A C 1
ATOM 2073 O O . ILE A 1 273 ? -14.343 10.937 20.381 1.00 89.19 273 ILE A O 1
ATOM 2077 N N . THR A 1 274 ? -13.596 10.977 18.262 1.00 94.19 274 THR A N 1
ATOM 2078 C CA . THR A 1 274 ? -14.758 10.262 17.715 1.00 94.19 274 THR A CA 1
ATOM 2079 C C . THR A 1 274 ? -14.788 8.801 18.151 1.00 94.19 274 THR A C 1
ATOM 2081 O O . THR A 1 274 ? -15.834 8.324 18.578 1.00 94.19 274 THR A O 1
ATOM 2084 N N . GLY A 1 275 ? -13.650 8.104 18.142 1.00 92.56 275 GLY A N 1
ATOM 2085 C CA . GLY A 1 275 ? -13.581 6.699 18.539 1.00 92.56 275 GLY A CA 1
ATOM 2086 C C . GLY A 1 275 ? -13.853 6.486 20.026 1.00 92.56 275 GLY A C 1
ATOM 2087 O O . GLY A 1 275 ? -14.522 5.526 20.396 1.00 92.56 275 GLY A O 1
ATOM 2088 N N . LEU A 1 276 ? -13.403 7.400 20.890 1.00 89.88 276 LEU A N 1
ATOM 2089 C CA . LEU A 1 276 ? -13.728 7.342 22.317 1.00 89.88 276 LEU A CA 1
ATOM 2090 C C . LEU A 1 276 ? -15.194 7.673 22.594 1.00 89.88 276 LEU A C 1
ATOM 2092 O O . LEU A 1 276 ? -15.782 7.085 23.498 1.00 89.88 276 LEU A O 1
ATOM 2096 N N . SER A 1 277 ? -15.784 8.578 21.811 1.00 91.62 277 SER A N 1
ATOM 2097 C CA . SER A 1 277 ? -17.216 8.881 21.893 1.00 91.62 277 SER A CA 1
ATOM 2098 C C . SER A 1 277 ? -18.058 7.664 21.497 1.00 91.62 277 SER A C 1
ATOM 2100 O O . SER A 1 277 ? -18.977 7.300 22.228 1.00 91.62 277 SER A O 1
ATOM 2102 N N . ASP A 1 278 ? -17.698 6.985 20.403 1.00 92.81 278 ASP A N 1
ATOM 2103 C CA . ASP A 1 278 ? -18.346 5.740 19.972 1.00 92.81 278 ASP A CA 1
ATOM 2104 C C . ASP A 1 278 ? -18.198 4.633 21.026 1.00 92.81 278 ASP A C 1
ATOM 2106 O O . ASP A 1 278 ? -19.172 3.965 21.370 1.00 92.81 278 ASP A O 1
ATOM 2110 N N . ALA A 1 279 ? -16.996 4.470 21.588 1.00 90.81 279 ALA A N 1
ATOM 2111 C CA . ALA A 1 279 ? -16.736 3.476 22.625 1.00 90.81 279 ALA A CA 1
ATOM 2112 C C . ALA A 1 279 ? -17.551 3.739 23.899 1.00 90.81 279 ALA A C 1
ATOM 2114 O O . ALA A 1 279 ? -18.110 2.803 24.464 1.00 90.81 279 ALA A O 1
ATOM 2115 N N . ALA A 1 280 ? -17.660 4.999 24.333 1.00 89.56 280 ALA A N 1
ATOM 2116 C CA . ALA A 1 280 ? -18.459 5.372 25.499 1.00 89.56 280 ALA A CA 1
ATOM 2117 C C . ALA A 1 280 ? -19.966 5.168 25.273 1.00 89.56 280 ALA A C 1
ATOM 2119 O O . ALA A 1 280 ? -20.679 4.827 26.216 1.00 89.56 280 ALA A O 1
ATOM 2120 N N . ALA A 1 281 ? -20.443 5.358 24.038 1.00 90.06 281 ALA A N 1
ATOM 2121 C CA . ALA A 1 281 ? -21.828 5.087 23.662 1.00 90.06 281 ALA A CA 1
ATOM 2122 C C . ALA A 1 281 ? -22.133 3.581 23.611 1.00 90.06 281 ALA A C 1
ATOM 2124 O O . ALA A 1 281 ? -23.218 3.166 24.014 1.00 90.06 281 ALA A O 1
ATOM 2125 N N . ALA A 1 282 ? -21.181 2.765 23.148 1.00 88.69 282 ALA A N 1
ATOM 2126 C CA . ALA A 1 282 ? -21.313 1.309 23.107 1.00 88.69 282 ALA A CA 1
ATOM 2127 C C . ALA A 1 282 ? -21.210 0.672 24.503 1.00 88.69 282 ALA A C 1
ATOM 2129 O O . ALA A 1 282 ? -21.934 -0.273 24.814 1.00 88.69 282 ALA A O 1
ATOM 2130 N N . GLN A 1 283 ? -20.313 1.187 25.347 1.00 84.38 283 GLN A N 1
ATOM 2131 C CA . GLN A 1 283 ? -20.071 0.679 26.689 1.00 84.38 283 GLN A CA 1
ATOM 2132 C C . GLN A 1 283 ? -19.630 1.829 27.615 1.00 84.38 283 GLN A C 1
ATOM 2134 O O . GLN A 1 283 ? -18.481 2.277 27.535 1.00 84.38 283 GLN A O 1
ATOM 2139 N N . PRO A 1 284 ? -20.501 2.325 28.517 1.00 78.31 284 PRO A N 1
ATOM 2140 C CA . PRO A 1 284 ? -20.127 3.406 29.419 1.00 78.31 284 PRO A CA 1
ATOM 2141 C C . PRO A 1 284 ? -18.945 2.969 30.305 1.00 78.31 284 PRO A C 1
ATOM 2143 O O . PRO A 1 284 ? -18.996 1.893 30.907 1.00 78.31 284 PRO A O 1
ATOM 2146 N N . PRO A 1 285 ? -17.862 3.765 30.383 1.00 72.75 285 PRO A N 1
ATOM 2147 C CA . PRO A 1 285 ? -16.634 3.340 31.040 1.00 72.75 285 PRO A CA 1
ATOM 2148 C C . PRO A 1 285 ? -16.814 3.234 32.557 1.00 72.75 285 PRO A C 1
ATOM 2150 O O . PRO A 1 285 ? -17.336 4.144 33.206 1.00 72.75 285 PRO A O 1
ATOM 2153 N N . ASP A 1 286 ? -16.298 2.156 33.147 1.00 79.62 286 ASP A N 1
ATOM 2154 C CA . ASP A 1 286 ? -16.079 2.086 34.590 1.00 79.62 286 ASP A CA 1
ATOM 2155 C C . ASP A 1 286 ? -14.905 3.006 35.003 1.00 79.62 286 ASP A C 1
ATOM 2157 O O . ASP A 1 286 ? -14.204 3.591 34.169 1.00 79.62 286 ASP A O 1
ATOM 2161 N N . ARG A 1 287 ? -14.651 3.169 36.310 1.00 73.25 287 ARG A N 1
ATOM 2162 C CA . ARG A 1 287 ? -13.573 4.063 36.796 1.00 73.25 287 ARG A CA 1
ATOM 2163 C C . ARG A 1 287 ? -12.193 3.702 36.227 1.00 73.25 287 ARG A C 1
ATOM 2165 O O . ARG A 1 287 ? -11.374 4.596 36.015 1.00 73.25 287 ARG A O 1
ATOM 2172 N N . ARG A 1 288 ? -11.931 2.413 35.984 1.00 71.88 288 ARG A N 1
ATOM 2173 C CA . ARG A 1 288 ? -10.668 1.925 35.409 1.00 71.88 288 ARG A CA 1
ATOM 2174 C C . ARG A 1 288 ? -10.595 2.204 33.906 1.00 71.88 288 ARG A C 1
ATOM 2176 O O . ARG A 1 288 ? -9.559 2.658 33.432 1.00 71.88 288 ARG A O 1
ATOM 2183 N N . GLY A 1 289 ? -11.689 2.018 33.176 1.00 69.06 289 GLY A N 1
ATOM 2184 C CA . GLY A 1 289 ? -11.828 2.379 31.769 1.00 69.06 289 GLY A CA 1
ATOM 2185 C C . GLY A 1 289 ? -11.630 3.874 31.544 1.00 69.06 289 GLY A C 1
ATOM 2186 O O . GLY A 1 289 ? -10.856 4.262 30.676 1.00 69.06 289 GLY A O 1
ATOM 2187 N N . ALA A 1 290 ? -12.222 4.720 32.390 1.00 70.88 290 ALA A N 1
ATOM 2188 C CA . ALA A 1 290 ? -12.036 6.169 32.323 1.00 70.88 290 ALA A CA 1
ATOM 2189 C C . ALA A 1 290 ? -10.568 6.590 32.529 1.00 70.88 290 ALA A C 1
ATOM 2191 O O . ALA A 1 290 ? -10.095 7.511 31.862 1.00 70.88 290 ALA A O 1
ATOM 2192 N N . PHE A 1 291 ? -9.829 5.913 33.418 1.00 76.88 291 PHE A N 1
ATOM 2193 C CA . PHE A 1 291 ? -8.388 6.134 33.586 1.00 76.88 291 PHE A CA 1
ATOM 2194 C C . PHE A 1 291 ? -7.610 5.772 32.317 1.00 76.88 291 PHE A C 1
ATOM 2196 O O . PHE A 1 291 ? -6.836 6.589 31.824 1.00 76.88 291 PHE A O 1
ATOM 2203 N N . TRP A 1 292 ? -7.840 4.585 31.755 1.00 71.94 292 TRP A N 1
ATOM 2204 C CA . TRP A 1 292 ? -7.123 4.139 30.561 1.00 71.94 292 TRP A CA 1
ATOM 2205 C C . TRP A 1 292 ? -7.451 4.970 29.324 1.00 71.94 292 TRP A C 1
ATOM 2207 O O . TRP A 1 292 ? -6.549 5.295 28.561 1.00 71.94 292 TRP A O 1
ATOM 2217 N N . VAL A 1 293 ? -8.703 5.398 29.161 1.00 65.88 293 VAL A N 1
ATOM 2218 C CA . VAL A 1 293 ? -9.101 6.345 28.109 1.00 65.88 293 VAL A CA 1
ATOM 2219 C C . VAL A 1 293 ? -8.321 7.655 28.232 1.00 65.88 293 VAL A C 1
ATOM 2221 O O . VAL A 1 293 ? -7.788 8.154 27.243 1.00 65.88 293 VAL A O 1
ATOM 2224 N N . ARG A 1 294 ? -8.180 8.190 29.452 1.00 73.44 294 ARG A N 1
ATOM 2225 C CA . ARG A 1 294 ? -7.363 9.387 29.707 1.00 73.44 294 ARG A CA 1
ATOM 2226 C C . ARG A 1 294 ? -5.878 9.144 29.443 1.00 73.44 294 ARG A C 1
ATOM 2228 O O . ARG A 1 294 ? -5.225 10.028 28.901 1.00 73.44 294 ARG A O 1
ATOM 2235 N N . ALA A 1 295 ? -5.354 7.969 29.786 1.00 72.25 295 ALA A N 1
ATOM 2236 C CA . ALA A 1 295 ? -3.967 7.605 29.509 1.00 72.25 295 ALA A CA 1
ATOM 2237 C C . ALA A 1 295 ? -3.699 7.508 27.998 1.00 72.25 295 ALA A C 1
ATOM 2239 O O . ALA A 1 295 ? -2.723 8.073 27.517 1.00 72.25 295 ALA A O 1
ATOM 2240 N N . VAL A 1 296 ? -4.595 6.873 27.236 1.00 67.25 296 VAL A N 1
ATOM 2241 C CA . VAL A 1 296 ? -4.517 6.796 25.767 1.00 67.25 296 VAL A CA 1
ATOM 2242 C C . VAL A 1 296 ? -4.594 8.188 25.142 1.00 67.25 296 VAL A C 1
ATOM 2244 O O . VAL A 1 296 ? -3.804 8.490 24.254 1.00 67.25 296 VAL A O 1
ATOM 2247 N N . LEU A 1 297 ? -5.484 9.059 25.629 1.00 66.12 297 LEU A N 1
ATOM 2248 C CA . LEU A 1 297 ? -5.545 10.458 25.197 1.00 66.12 297 LEU A CA 1
ATOM 2249 C C . LEU A 1 297 ? 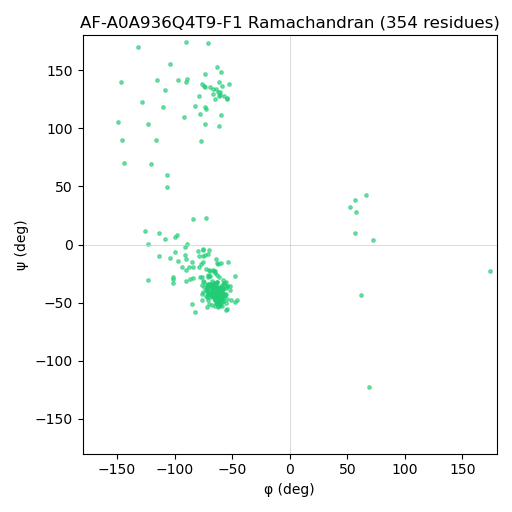-4.243 11.206 25.485 1.00 66.12 297 LEU A C 1
ATOM 2251 O O . LEU A 1 297 ? -3.716 11.867 24.597 1.00 66.12 297 LEU A O 1
ATOM 2255 N N . ALA A 1 298 ? -3.709 11.085 26.701 1.00 67.94 298 ALA A N 1
ATOM 2256 C CA . ALA A 1 298 ? -2.476 11.755 27.099 1.00 67.94 298 ALA A CA 1
ATOM 2257 C C . ALA A 1 298 ? -1.279 11.288 26.259 1.00 67.94 298 ALA A C 1
ATOM 2259 O O . ALA A 1 298 ? -0.509 12.111 25.773 1.00 67.94 298 ALA A O 1
ATOM 2260 N N . VAL A 1 299 ? -1.159 9.979 26.025 1.00 64.94 299 VAL A N 1
ATOM 2261 C CA . VAL A 1 299 ? -0.129 9.404 25.151 1.00 64.94 299 VAL A CA 1
ATOM 2262 C C . VAL A 1 299 ? -0.325 9.852 23.706 1.00 64.94 299 VAL A C 1
ATOM 2264 O O . VAL A 1 299 ? 0.633 10.280 23.072 1.00 64.94 299 VAL A O 1
ATOM 2267 N N . GLY A 1 300 ? -1.549 9.788 23.180 1.00 57.34 300 GLY A N 1
ATOM 2268 C CA . GLY A 1 300 ? -1.858 10.191 21.808 1.00 57.34 300 GLY A CA 1
ATOM 2269 C C . GLY A 1 300 ? -1.601 11.676 21.545 1.00 57.34 300 GLY A C 1
ATOM 2270 O O . GLY A 1 300 ? -1.192 12.036 20.446 1.00 57.34 300 GLY A O 1
ATOM 2271 N N . LEU A 1 301 ? -1.781 12.527 22.560 1.00 58.16 301 LEU A N 1
ATOM 2272 C CA . LEU A 1 301 ? -1.453 13.954 22.526 1.00 58.16 301 LEU A CA 1
ATOM 2273 C C . LEU A 1 301 ? 0.055 14.220 22.654 1.00 58.16 301 LEU A C 1
ATOM 2275 O O . LEU A 1 301 ? 0.560 15.154 22.036 1.00 58.16 301 LEU A O 1
ATOM 2279 N N . ALA A 1 302 ? 0.775 13.412 23.436 1.00 56.00 302 ALA A N 1
ATOM 2280 C CA . ALA A 1 302 ? 2.209 13.584 23.675 1.00 56.00 302 ALA A CA 1
ATOM 2281 C C . ALA A 1 302 ? 3.094 12.957 22.584 1.00 56.00 302 ALA A C 1
ATOM 2283 O O . ALA A 1 302 ? 4.196 13.440 22.337 1.00 56.00 302 ALA A O 1
ATOM 2284 N N . ALA A 1 303 ? 2.632 11.897 21.916 1.00 57.56 303 ALA A N 1
ATOM 2285 C CA . ALA A 1 303 ? 3.423 11.155 20.936 1.00 57.56 303 ALA A CA 1
ATOM 2286 C C . ALA A 1 303 ? 3.859 11.997 19.719 1.00 57.56 303 ALA A C 1
ATOM 2288 O O . ALA A 1 303 ? 5.029 11.901 19.354 1.00 57.56 303 ALA A O 1
ATOM 2289 N N . PRO A 1 304 ? 3.015 12.859 19.112 1.00 49.50 304 PRO A N 1
ATOM 2290 C CA . PRO A 1 304 ? 3.447 13.718 18.010 1.00 49.50 304 PRO A CA 1
ATOM 2291 C C . PRO A 1 304 ? 4.546 14.702 18.426 1.00 49.50 304 PRO A C 1
ATOM 2293 O O . PRO A 1 304 ? 5.511 14.877 17.689 1.00 49.50 304 PRO A O 1
ATOM 2296 N N . ALA A 1 305 ? 4.434 15.287 19.625 1.00 51.06 305 ALA A N 1
ATOM 2297 C CA . ALA A 1 305 ? 5.441 16.194 20.173 1.00 51.06 305 ALA A CA 1
ATOM 2298 C C . ALA A 1 305 ? 6.752 15.457 20.486 1.00 51.06 305 ALA A C 1
ATOM 2300 O O . ALA A 1 305 ? 7.814 15.919 20.096 1.00 51.06 305 ALA A O 1
ATOM 2301 N N . ALA A 1 306 ? 6.684 14.268 21.091 1.00 53.41 306 ALA A N 1
ATOM 2302 C CA . ALA A 1 306 ? 7.862 13.459 21.399 1.00 53.41 306 ALA A CA 1
ATOM 2303 C C . ALA A 1 306 ? 8.573 12.932 20.141 1.00 53.41 306 ALA A C 1
ATOM 2305 O O . ALA A 1 306 ? 9.798 12.881 20.106 1.00 53.41 306 ALA A O 1
ATOM 2306 N N . VAL A 1 307 ? 7.827 12.553 19.098 1.00 51.97 307 VAL A N 1
ATOM 2307 C CA . VAL A 1 307 ? 8.402 12.147 17.806 1.00 51.97 307 VAL A CA 1
ATOM 2308 C C . VAL A 1 307 ? 9.068 13.339 17.120 1.00 51.97 307 VAL A C 1
ATOM 2310 O O . VAL A 1 307 ? 10.177 13.201 16.612 1.00 51.97 307 VAL A O 1
ATOM 2313 N N . PHE A 1 308 ? 8.432 14.512 17.140 1.00 47.12 308 PHE A N 1
ATOM 2314 C CA . PHE A 1 308 ? 8.998 15.735 16.571 1.00 47.12 308 PHE A CA 1
ATOM 2315 C C . PHE A 1 308 ? 10.264 16.186 17.321 1.00 47.12 308 PHE A C 1
ATOM 2317 O O . PHE A 1 308 ? 11.306 16.399 16.700 1.00 47.12 308 PHE A O 1
ATOM 2324 N N . ASP A 1 309 ? 10.214 16.223 18.655 1.00 49.25 309 ASP A N 1
ATOM 2325 C CA . ASP A 1 309 ? 11.345 16.580 19.515 1.00 49.25 309 ASP A CA 1
ATOM 2326 C C . ASP A 1 309 ? 12.492 15.572 19.425 1.00 49.25 309 ASP A C 1
ATOM 2328 O O . ASP A 1 309 ? 13.646 15.978 19.505 1.00 49.25 309 ASP A O 1
ATOM 2332 N N . TRP A 1 310 ? 12.213 14.281 19.219 1.00 47.28 310 TRP A N 1
ATOM 2333 C CA . TRP A 1 310 ? 13.243 13.249 19.057 1.00 47.28 310 TRP A CA 1
ATOM 2334 C C . TRP A 1 310 ? 13.932 13.292 17.687 1.00 47.28 310 TRP A C 1
ATOM 2336 O O . TRP A 1 310 ? 15.120 12.987 17.585 1.00 47.28 310 TRP A O 1
ATOM 2346 N N . LEU A 1 311 ? 13.215 13.693 16.634 1.00 43.06 311 LEU A N 1
ATOM 2347 C CA . LEU A 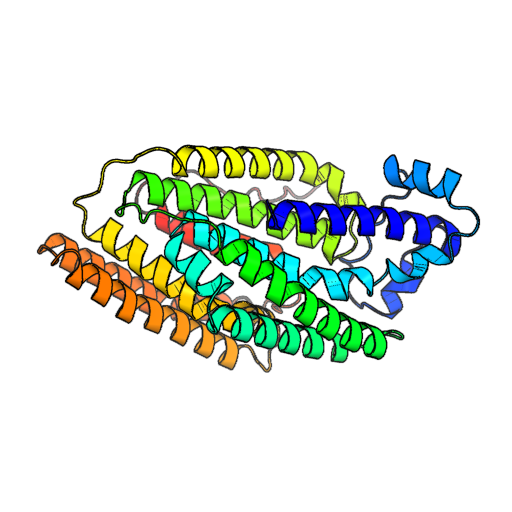1 311 ? 13.779 13.845 15.288 1.00 43.06 311 LEU A CA 1
ATOM 2348 C C . LEU A 1 311 ? 14.586 15.145 15.134 1.00 43.06 311 LEU A C 1
ATOM 2350 O O . LEU A 1 311 ? 15.538 15.184 14.356 1.00 43.06 311 LEU A O 1
ATOM 2354 N N . SER A 1 312 ? 14.249 16.185 15.902 1.00 43.25 312 SER A N 1
ATOM 2355 C CA . SER A 1 312 ? 14.892 17.507 15.850 1.00 43.25 312 SER A CA 1
ATOM 2356 C C . SER A 1 312 ? 16.420 17.556 16.098 1.00 43.25 312 SER A C 1
ATOM 2358 O O . SER A 1 312 ? 17.088 18.311 15.389 1.00 43.25 312 SER A O 1
ATOM 2360 N N . PRO A 1 313 ? 17.038 16.776 17.015 1.00 40.66 313 PRO A N 1
ATOM 2361 C CA . PRO A 1 313 ? 18.453 16.917 17.368 1.00 40.66 313 PRO A CA 1
ATOM 2362 C C . PRO A 1 313 ? 19.365 16.049 16.499 1.00 40.66 313 PRO A C 1
ATOM 2364 O O . PRO A 1 313 ? 20.583 16.198 16.550 1.00 40.66 313 PRO A O 1
ATOM 2367 N N . LEU A 1 314 ? 18.801 15.108 15.734 1.00 41.84 314 LEU A N 1
ATOM 2368 C CA . LEU A 1 314 ? 19.583 14.117 15.002 1.00 41.84 314 LEU A CA 1
ATOM 2369 C C . LEU A 1 314 ? 20.256 14.692 13.752 1.00 41.84 314 LEU A C 1
ATOM 2371 O O . LEU A 1 314 ? 21.151 14.044 13.223 1.00 41.84 314 LEU A O 1
ATOM 2375 N N . GLY A 1 315 ? 19.863 15.878 13.268 1.00 39.50 315 GLY A N 1
ATOM 2376 C CA . GLY A 1 315 ? 20.473 16.508 12.087 1.00 39.50 315 GLY A CA 1
ATOM 2377 C C . GLY A 1 315 ? 20.437 15.639 10.822 1.00 39.50 315 GLY A C 1
ATOM 2378 O O . GLY A 1 315 ? 21.097 15.965 9.839 1.00 39.50 315 GLY A O 1
ATOM 2379 N N . VAL A 1 316 ? 19.694 14.526 10.849 1.00 39.03 316 VAL A N 1
ATOM 2380 C CA . VAL A 1 316 ? 19.616 13.562 9.760 1.00 39.03 316 VAL A CA 1
ATOM 2381 C C . VAL A 1 316 ? 18.771 14.205 8.668 1.00 39.03 316 VAL A C 1
ATOM 2383 O O . VAL A 1 316 ? 17.599 14.506 8.920 1.00 39.03 316 VAL A O 1
ATOM 2386 N N . PRO A 1 317 ? 19.320 14.425 7.462 1.00 43.38 317 PRO A N 1
ATOM 2387 C CA . PRO A 1 317 ? 18.492 14.764 6.326 1.00 43.38 317 PRO A CA 1
ATOM 2388 C C . PRO A 1 317 ? 17.521 13.600 6.139 1.00 43.38 317 PRO A C 1
ATOM 2390 O O . PRO A 1 317 ? 17.912 12.487 5.799 1.00 43.38 317 PRO A O 1
ATOM 2393 N N . VAL A 1 318 ? 16.241 13.857 6.410 1.00 46.00 318 VAL A N 1
ATOM 2394 C CA . VAL A 1 318 ? 15.138 12.881 6.358 1.00 46.00 318 VAL A CA 1
ATOM 2395 C C . VAL A 1 318 ? 15.068 12.157 4.998 1.00 46.00 318 VAL A C 1
ATOM 2397 O O . VAL A 1 318 ? 14.450 11.105 4.903 1.00 46.00 318 VAL A O 1
ATOM 2400 N N . GLY A 1 319 ? 15.755 12.667 3.970 1.00 40.41 319 GLY A N 1
ATOM 2401 C CA . GLY A 1 319 ? 15.890 12.049 2.652 1.00 40.41 319 GLY A CA 1
ATOM 2402 C C . GLY A 1 319 ? 16.903 10.900 2.509 1.00 40.41 319 GLY A C 1
ATOM 2403 O O . GLY A 1 319 ? 16.886 10.267 1.461 1.00 40.41 319 GLY A O 1
ATOM 2404 N N . GLU A 1 320 ? 17.769 10.606 3.492 1.00 37.09 320 GLU A N 1
ATOM 2405 C CA . GLU A 1 320 ? 18.790 9.534 3.362 1.00 37.09 320 GLU A CA 1
ATOM 2406 C C . GLU A 1 320 ? 18.475 8.239 4.125 1.00 37.09 320 GLU A C 1
ATOM 2408 O O . GLU A 1 320 ? 19.116 7.209 3.909 1.00 37.09 320 GLU A O 1
ATOM 2413 N N . LEU A 1 321 ? 17.481 8.246 5.014 1.00 42.69 321 LEU A N 1
ATOM 2414 C CA . LEU A 1 321 ? 17.014 7.003 5.622 1.00 42.69 321 LEU A CA 1
ATOM 2415 C C . LEU A 1 321 ? 16.109 6.290 4.610 1.00 42.69 321 LEU A C 1
ATOM 2417 O O . LEU A 1 321 ? 15.152 6.906 4.145 1.00 42.69 321 LEU A O 1
ATOM 2421 N N . PRO A 1 322 ? 16.340 5.003 4.285 1.00 46.12 322 PRO A N 1
ATOM 2422 C CA . PRO A 1 322 ? 15.426 4.267 3.423 1.00 46.12 322 PRO A CA 1
ATOM 2423 C C . PRO A 1 322 ? 14.016 4.356 4.010 1.00 46.12 322 PRO A C 1
ATOM 2425 O O . PRO A 1 322 ? 13.824 4.006 5.175 1.00 46.12 322 PRO A O 1
ATOM 2428 N N . ASP A 1 323 ? 13.034 4.796 3.223 1.00 43.34 323 ASP A N 1
ATOM 2429 C CA . ASP A 1 323 ? 11.637 5.020 3.638 1.00 43.34 323 ASP A CA 1
ATOM 2430 C C . ASP A 1 323 ? 11.024 3.848 4.439 1.00 43.34 323 ASP A C 1
ATOM 2432 O O . ASP A 1 323 ? 10.143 4.027 5.287 1.00 43.34 323 ASP A O 1
ATOM 2436 N N . ALA A 1 324 ? 11.525 2.630 4.212 1.00 37.12 324 ALA A N 1
ATOM 2437 C CA . ALA A 1 324 ? 11.160 1.423 4.942 1.00 37.12 324 ALA A CA 1
ATOM 2438 C C . ALA A 1 324 ? 11.562 1.451 6.427 1.00 37.12 324 ALA A C 1
ATOM 2440 O O . ALA A 1 324 ? 10.826 0.938 7.265 1.00 37.12 324 ALA A O 1
ATOM 2441 N N . TRP A 1 325 ? 12.682 2.077 6.791 1.00 40.50 325 TRP A N 1
ATOM 2442 C CA . TRP A 1 325 ? 13.157 2.154 8.173 1.00 40.50 325 TRP A CA 1
ATOM 2443 C C . TRP A 1 325 ? 12.290 3.055 9.046 1.00 40.50 325 TRP A C 1
ATOM 2445 O O . TRP A 1 325 ? 12.079 2.719 10.207 1.00 40.50 325 TRP A O 1
ATOM 2455 N N . LEU A 1 326 ? 11.749 4.156 8.518 1.00 42.41 326 LEU A N 1
ATOM 2456 C CA . LEU A 1 326 ? 10.888 5.056 9.291 1.00 42.41 326 LEU A CA 1
ATOM 2457 C C . LEU A 1 326 ? 9.529 4.404 9.581 1.00 42.41 326 LEU A C 1
ATOM 2459 O O . LEU A 1 326 ? 9.062 4.454 10.713 1.00 42.41 326 LEU A O 1
ATOM 2463 N N . LEU A 1 327 ? 8.934 3.720 8.597 1.00 40.50 327 LEU A N 1
ATOM 2464 C CA . LEU A 1 327 ? 7.683 2.966 8.758 1.00 40.50 327 LEU A CA 1
ATOM 2465 C C . LEU A 1 327 ? 7.860 1.716 9.624 1.00 40.50 327 LEU A C 1
ATOM 2467 O O . LEU A 1 327 ? 7.012 1.451 10.472 1.00 40.50 327 LEU A O 1
ATOM 2471 N N . VAL A 1 328 ? 8.973 0.988 9.480 1.00 39.00 328 VAL A N 1
ATOM 2472 C CA . VAL A 1 328 ? 9.338 -0.119 10.378 1.00 39.00 328 VAL A CA 1
ATOM 2473 C C . VAL A 1 328 ? 9.582 0.399 11.786 1.00 39.00 328 VAL A C 1
ATOM 2475 O O . VAL A 1 328 ? 9.099 -0.223 12.715 1.00 39.00 328 VAL A O 1
ATOM 2478 N N . ARG A 1 329 ? 10.235 1.549 11.980 1.00 46.09 329 ARG A N 1
ATOM 2479 C CA . ARG A 1 329 ? 10.427 2.169 13.301 1.00 46.09 329 ARG A CA 1
ATOM 2480 C C . ARG A 1 329 ? 9.130 2.712 13.877 1.00 46.09 329 ARG A C 1
ATOM 2482 O O . ARG A 1 329 ? 8.960 2.609 15.082 1.00 46.09 329 ARG A O 1
ATOM 2489 N N . LEU A 1 330 ? 8.208 3.240 13.074 1.00 44.38 330 LEU A N 1
ATOM 2490 C CA . LEU A 1 330 ? 6.901 3.702 13.549 1.00 44.38 330 LEU A CA 1
ATOM 2491 C C . LEU A 1 330 ? 6.022 2.511 13.926 1.00 44.38 330 LEU A C 1
ATOM 2493 O O . LEU A 1 330 ? 5.444 2.498 15.004 1.00 44.38 330 LEU A O 1
ATOM 2497 N N . ALA A 1 331 ? 5.987 1.474 13.088 1.00 41.69 331 ALA A N 1
ATOM 2498 C CA . ALA A 1 331 ? 5.297 0.224 13.373 1.00 41.69 331 ALA A CA 1
ATOM 2499 C C . ALA A 1 331 ? 5.931 -0.504 14.564 1.00 41.69 331 ALA A C 1
ATOM 2501 O O . ALA A 1 331 ? 5.204 -0.960 15.431 1.00 41.69 331 ALA A O 1
ATOM 2502 N N . GLN A 1 332 ? 7.263 -0.550 14.671 1.00 40.84 332 GLN A N 1
ATOM 2503 C CA . GLN A 1 332 ? 7.996 -1.079 15.825 1.00 40.84 332 GLN A CA 1
ATOM 2504 C C . GLN A 1 332 ? 7.797 -0.217 17.060 1.00 40.84 332 GLN A C 1
ATOM 2506 O O . GLN A 1 332 ? 7.727 -0.776 18.136 1.00 40.84 332 GLN A O 1
ATOM 2511 N N . THR A 1 333 ? 7.687 1.105 16.948 1.00 41.12 333 THR A N 1
ATOM 2512 C CA . THR A 1 333 ? 7.393 1.981 18.088 1.00 41.12 333 THR A CA 1
ATOM 2513 C C . THR A 1 333 ? 5.962 1.761 18.540 1.00 41.12 333 THR A C 1
ATOM 2515 O O . THR A 1 333 ? 5.751 1.545 19.718 1.00 41.12 333 THR A O 1
ATOM 2518 N N . LEU A 1 334 ? 4.985 1.695 17.636 1.00 41.56 334 LEU A N 1
ATOM 2519 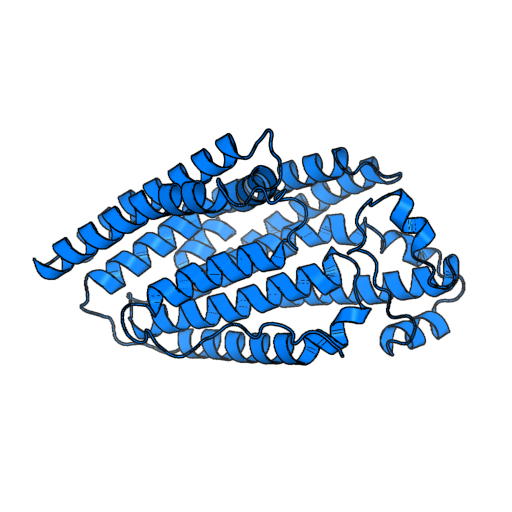C CA . LEU A 1 334 ? 3.588 1.396 17.965 1.00 41.56 334 LEU A CA 1
ATOM 2520 C C . LEU A 1 334 ? 3.420 -0.034 18.516 1.00 41.56 334 LEU A C 1
ATOM 2522 O O . LEU A 1 334 ? 2.690 -0.241 19.483 1.00 41.56 334 LEU A O 1
ATOM 2526 N N . PHE A 1 335 ? 4.154 -1.006 17.972 1.00 36.25 335 PHE A N 1
ATOM 2527 C CA . PHE A 1 335 ? 4.184 -2.402 18.416 1.00 36.25 335 PHE A CA 1
ATOM 2528 C C . PHE A 1 335 ? 4.929 -2.567 19.751 1.00 36.25 335 PHE A C 1
ATOM 2530 O O . PHE A 1 335 ? 4.416 -3.200 20.670 1.00 36.25 335 PHE A O 1
ATOM 2537 N N . ALA A 1 336 ? 6.088 -1.931 19.923 1.00 33.53 336 ALA A N 1
ATOM 2538 C CA . ALA A 1 336 ? 6.839 -1.891 21.176 1.00 33.53 336 ALA A CA 1
ATOM 2539 C C . ALA A 1 336 ? 6.122 -1.068 22.244 1.00 33.53 336 ALA A C 1
ATOM 2541 O O . ALA A 1 336 ? 6.280 -1.374 23.411 1.00 33.53 336 ALA A O 1
ATOM 2542 N N . PHE A 1 337 ? 5.295 -0.087 21.885 1.00 36.62 337 PHE A N 1
ATOM 2543 C CA . PHE A 1 337 ? 4.421 0.617 22.823 1.00 36.62 337 PHE A CA 1
ATOM 2544 C C . PHE A 1 337 ? 3.235 -0.268 23.233 1.00 36.62 337 PHE A C 1
ATOM 2546 O O . PHE A 1 337 ? 2.861 -0.288 24.401 1.00 36.62 337 PHE A O 1
ATOM 2553 N N . SER A 1 338 ? 2.703 -1.081 22.309 1.00 34.00 338 SER A N 1
ATOM 2554 C CA . SER A 1 338 ? 1.657 -2.074 22.606 1.00 34.00 338 SER A CA 1
ATOM 2555 C C . SER A 1 338 ? 2.148 -3.262 23.453 1.00 34.00 338 SER A C 1
ATOM 2557 O O . SER A 1 338 ? 1.373 -3.832 24.216 1.00 34.00 338 SER A O 1
ATOM 2559 N N . LEU A 1 339 ? 3.443 -3.599 23.376 1.00 30.17 339 LEU A N 1
ATOM 25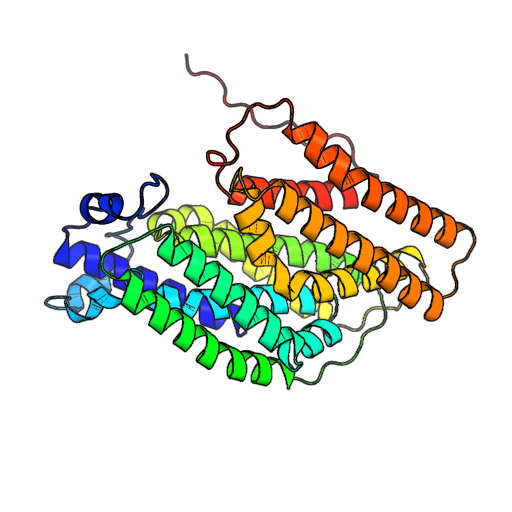60 C CA . LEU A 1 339 ? 4.114 -4.625 24.195 1.00 30.17 339 LEU A CA 1
ATOM 2561 C C . LEU A 1 339 ? 4.853 -4.044 25.421 1.00 30.17 339 LEU A C 1
ATOM 2563 O O . LEU A 1 339 ? 5.237 -4.770 26.341 1.00 30.17 339 LEU A O 1
ATOM 2567 N N . GLY A 1 340 ? 5.059 -2.728 25.446 1.00 28.77 340 GLY A N 1
ATOM 2568 C CA . GLY A 1 340 ? 6.033 -2.012 26.277 1.00 28.77 340 GLY A CA 1
ATOM 2569 C C . GLY A 1 340 ? 5.591 -1.686 27.692 1.00 28.77 340 GLY A C 1
ATOM 2570 O O . GLY A 1 340 ? 6.156 -0.788 28.305 1.00 28.77 340 GLY A O 1
ATOM 2571 N N . TRP A 1 341 ? 4.609 -2.414 28.217 1.00 32.69 341 TRP A N 1
ATOM 2572 C CA . TRP A 1 341 ? 4.371 -2.516 29.660 1.00 32.69 341 TRP A CA 1
ATOM 2573 C C . TRP A 1 341 ? 4.623 -3.934 30.203 1.00 32.69 341 TRP A C 1
ATOM 2575 O O . TRP A 1 341 ? 4.331 -4.198 31.366 1.00 32.69 341 TRP A O 1
ATOM 2585 N N . GLY A 1 342 ? 5.198 -4.841 29.397 1.00 28.17 342 GLY A N 1
ATOM 2586 C CA . GLY A 1 342 ? 5.455 -6.227 29.814 1.00 28.17 342 GLY A CA 1
ATOM 2587 C C . GLY A 1 342 ? 6.898 -6.730 29.728 1.00 28.17 342 GLY A C 1
ATOM 2588 O O . GLY A 1 342 ? 7.261 -7.593 30.518 1.00 28.17 342 GLY A O 1
ATOM 2589 N N . VAL A 1 343 ? 7.739 -6.249 28.803 1.00 27.91 343 VAL A N 1
ATOM 2590 C CA . VAL A 1 343 ? 9.069 -6.863 28.585 1.00 27.91 343 VAL A CA 1
ATOM 2591 C C . VAL A 1 343 ? 10.132 -5.817 28.239 1.00 27.91 343 VAL A C 1
ATOM 2593 O O . VAL A 1 343 ? 10.638 -5.741 27.122 1.00 27.91 343 VAL A O 1
ATOM 2596 N N . GLY A 1 344 ? 10.499 -4.993 29.218 1.00 25.89 344 GLY A N 1
ATOM 2597 C CA . GLY A 1 344 ? 11.761 -4.258 29.163 1.00 25.89 344 GLY A CA 1
ATOM 2598 C C . GLY A 1 344 ? 12.915 -5.227 29.419 1.00 25.89 344 GLY A C 1
ATOM 2599 O O . GLY A 1 344 ? 13.122 -5.616 30.563 1.00 25.89 344 GLY A O 1
ATOM 2600 N N . GLY A 1 345 ? 13.658 -5.644 28.384 1.00 28.03 345 GLY A N 1
ATOM 2601 C CA . GLY A 1 345 ? 14.907 -6.369 28.647 1.00 28.03 345 GLY A CA 1
ATOM 2602 C C . GLY A 1 345 ? 15.729 -6.980 27.508 1.00 28.03 345 GLY A C 1
ATOM 2603 O O . GLY A 1 345 ? 16.912 -7.191 27.743 1.00 28.03 345 GLY A O 1
ATOM 2604 N N . VAL A 1 346 ? 15.202 -7.296 26.313 1.00 28.59 346 VAL A N 1
ATOM 2605 C CA . VAL A 1 346 ? 15.880 -8.348 25.498 1.00 28.59 346 VAL A CA 1
ATOM 2606 C C . VAL A 1 346 ? 16.348 -7.972 24.081 1.00 28.59 346 VAL A C 1
ATOM 2608 O O . VAL A 1 346 ? 17.007 -8.785 23.448 1.00 28.59 346 VAL A O 1
ATOM 2611 N N . ILE A 1 347 ? 16.170 -6.750 23.569 1.00 27.89 347 ILE A N 1
ATOM 2612 C CA . ILE A 1 347 ? 16.718 -6.418 22.232 1.00 27.89 347 ILE A CA 1
ATOM 2613 C C . ILE A 1 347 ? 17.778 -5.322 22.331 1.00 27.89 347 ILE A C 1
ATOM 2615 O O . ILE A 1 347 ? 17.486 -4.131 22.244 1.00 27.89 347 ILE A O 1
ATOM 2619 N N . ARG A 1 348 ? 19.038 -5.743 22.505 1.00 30.52 348 ARG A N 1
ATOM 2620 C CA . ARG A 1 348 ? 20.201 -4.916 22.153 1.00 30.52 348 ARG A CA 1
ATOM 2621 C C . ARG A 1 348 ? 20.327 -4.883 20.622 1.00 30.52 348 ARG A C 1
ATOM 2623 O O . ARG A 1 348 ? 20.225 -5.941 20.003 1.00 30.52 348 ARG A O 1
ATOM 2630 N N . PRO A 1 349 ? 20.566 -3.719 20.000 1.00 32.88 349 PRO A N 1
ATOM 2631 C CA . PRO A 1 349 ? 20.838 -3.655 18.571 1.00 32.88 349 PRO A CA 1
ATOM 2632 C C . PRO A 1 349 ? 22.180 -4.334 18.267 1.00 32.88 349 PRO A C 1
ATOM 2634 O O . PRO A 1 349 ? 23.175 -4.090 18.952 1.00 32.88 349 PRO A O 1
ATOM 2637 N N . PHE A 1 350 ? 22.206 -5.177 17.233 1.00 27.86 350 PHE A N 1
ATOM 2638 C CA . PHE A 1 350 ? 23.443 -5.630 16.602 1.00 27.86 350 PHE A CA 1
ATOM 2639 C C . PHE A 1 350 ? 24.168 -4.402 16.039 1.00 27.86 350 PHE A C 1
ATOM 2641 O O . PHE A 1 350 ? 23.779 -3.856 15.009 1.00 27.86 350 PHE A O 1
ATOM 2648 N N . ALA A 1 351 ? 25.199 -3.945 16.744 1.00 28.81 351 ALA A N 1
ATOM 2649 C CA . ALA A 1 351 ? 26.198 -3.055 16.179 1.00 28.81 351 ALA A CA 1
ATOM 2650 C C . ALA A 1 351 ? 27.139 -3.886 15.287 1.00 28.81 351 ALA A C 1
ATOM 2652 O O . ALA A 1 351 ? 27.526 -4.986 15.695 1.00 28.81 351 ALA A O 1
ATOM 2653 N N . PRO A 1 352 ? 27.532 -3.399 14.098 1.00 30.34 352 PRO A N 1
ATOM 2654 C CA . PRO A 1 352 ? 28.590 -4.037 13.334 1.00 30.34 352 PRO A CA 1
ATOM 2655 C C . PRO A 1 352 ? 29.903 -3.914 14.115 1.00 30.34 352 PRO A C 1
ATOM 2657 O O . PRO A 1 352 ? 30.319 -2.823 14.504 1.00 30.34 352 PRO A O 1
ATOM 2660 N N . THR A 1 353 ? 30.558 -5.044 14.368 1.00 31.34 353 THR A N 1
ATOM 2661 C CA . THR A 1 353 ? 31.955 -5.064 14.809 1.00 31.34 353 THR A CA 1
ATOM 2662 C C . THR A 1 353 ? 32.829 -4.418 13.732 1.00 31.34 353 THR A C 1
ATOM 2664 O O . THR A 1 353 ? 32.703 -4.802 12.567 1.00 31.34 353 THR A O 1
ATOM 2667 N N . PRO A 1 354 ? 33.726 -3.476 14.077 1.00 30.98 354 PRO A N 1
ATOM 2668 C CA . PRO A 1 354 ? 34.700 -2.971 13.122 1.00 30.98 354 PRO A CA 1
ATOM 2669 C C . PRO A 1 354 ? 35.642 -4.108 12.709 1.00 30.98 354 PRO A C 1
ATOM 2671 O O . PRO A 1 354 ? 36.124 -4.866 13.556 1.00 30.98 354 PRO A O 1
ATOM 2674 N N . ALA A 1 355 ? 35.877 -4.231 11.403 1.00 42.84 355 ALA A N 1
ATOM 2675 C CA . ALA A 1 355 ? 36.885 -5.127 10.855 1.00 42.84 355 ALA A CA 1
ATOM 2676 C C . ALA A 1 355 ? 38.281 -4.727 11.370 1.00 42.84 355 ALA A C 1
ATOM 2678 O O . ALA A 1 355 ? 38.584 -3.537 11.485 1.00 42.84 355 ALA A O 1
ATOM 2679 N N . LYS A 1 356 ? 39.099 -5.731 11.697 1.00 39.41 356 LYS A N 1
ATOM 2680 C CA . LYS A 1 356 ? 40.547 -5.595 11.880 1.00 39.41 356 LYS A CA 1
ATOM 2681 C C . LYS A 1 356 ? 41.259 -5.988 10.602 1.00 39.41 356 LYS A C 1
ATOM 2683 O O . LYS A 1 356 ? 40.776 -6.956 9.971 1.00 39.41 356 LYS A O 1
#

Solvent-accessible surface area (backbone atoms only — not comparable to full-atom values): 18923 Å² total; per-residue (Å²): 110,68,36,59,54,45,50,49,52,41,48,52,35,46,39,43,29,37,24,26,35,40,66,77,46,74,61,50,51,70,77,54,45,78,52,44,92,52,92,81,48,50,42,66,36,67,80,40,66,72,19,42,55,46,50,76,68,53,77,80,36,71,89,33,57,54,37,59,65,40,51,48,37,28,46,50,57,44,32,53,51,34,45,49,37,50,52,32,37,55,71,34,47,65,55,25,29,47,33,30,55,33,71,60,32,53,49,15,46,53,45,41,44,52,47,51,44,52,51,39,64,74,52,58,46,100,53,39,74,59,32,48,54,31,30,53,48,17,46,64,56,29,52,60,51,31,39,56,64,30,64,63,88,71,82,86,74,69,52,25,62,67,52,52,53,39,25,55,56,27,44,54,19,48,47,49,44,51,47,50,44,40,50,26,46,74,32,44,14,53,49,53,40,76,81,42,42,65,58,43,51,51,20,52,52,47,32,52,49,33,56,54,55,65,75,44,94,68,72,67,53,90,49,47,57,52,39,26,52,50,34,19,50,43,34,30,56,58,59,36,57,38,52,48,59,52,33,57,55,19,57,58,32,85,93,33,27,67,60,19,51,51,52,51,49,52,32,51,52,50,9,47,57,53,9,43,51,52,24,41,72,75,46,73,58,52,80,68,30,52,50,50,53,50,49,51,49,52,48,65,66,42,47,62,56,52,53,51,62,63,56,63,80,64,76,64,65,69,76,75,57,59,72,61,56,60,53,50,48,49,52,46,46,55,49,46,60,73,48,60,89,76,66,92,82,84,83,77,81,88,70,82,78,82,86,130

Secondary structure (DSSP, 8-state):
-HHHHHHHHHHHHHHHHHHHHHHHHTT-THHHHTT---TTS----TTSHHHHHHHHH-TT-GGGGGGTTHHHHHHHHHHHHHHHHHHHHHH-HHHHHHHHHSHHHHHHHHHHHHHHHHHHHHT--TTHHHHHHHHHHHHHHHHHHHHHHTTS--PPPPP-HHHHHHHHHHHHHHHHHHHHHIIIIITT-GGGHHHHHHHHHHHHHHHHHHHHHHTS--PPP--HHHHHHHHHHHHHHHHTTTTHHHHHHHHHSTTTHHHHHHHHHHHHHHHHHHHHHHHHHHSPPPHHHHHHHHHHHHHHHHHHHHHHHHHGGG---TTSS-HHHHHHHHHHHHHHHHHTTT--S-----PPPPP-

Foldseek 3Di:
DQLVVLLVVLVVLLLLVLLLCCQPPVLDCPVVCVLPVDPLFRQHDCPDPSNVVCNVPPPNSPVSVCSPLLSCLLSVLLNVLVLLLLLLCLQWVVLSLCLLQHVVVLLQLVLLLVLVLVVLVVSDDPCSVVSNVSNVVSSVVNNVVSNVSSVDDDDTAAQDPVSVVLSLQLVVLSLLLVVVSCSCRVRSNVVCCVVCVVVNVVSVVSNVVSVVVVPDRDDHDPDLLSQLVSLLVSQLSNLCSRCVSVLLVLCLDPVRNVVSLVSNLCSNVRSLVRSNVVSCVVPNDDPVSVVSSVVCVVCSVCVSVCVVVVVVPPPDNSNPDDSSVVVVVVSCVVVCVVCVVPDDDDDDDDDDDDDD

pLDDT: mean 82.37, std 19.98, range [25.89, 98.38]

Radius of gyration: 21.79 Å; Cα contacts (8 Å, |Δi|>4): 393; chains: 1; bounding box: 62×40×67 Å